Protein AF-A0A914RJC7-F1 (afdb_monomer)

Foldseek 3Di:
DDPVCLQWAEKAKEKDQDPPDPPDADDDACALLKRDDPPGRIDMWIWTAGPVRDIDIPDPPLPPDPDPVVSVQSVDHNLSVLLVNQLRANHAYYHHEYADDPPDPPMQREDDLSSLVSHNYLHQYYAQFYDPHPQDTATHDYPLVSLLSNLQNNQERHQEYHGHHQDDALVCLLSNLVSLLSHARHAEYEDYVSNDEDDVALDTDVSVVVSQVRHQYQYYEYEYADPVSVVCNVVPPDDPSHNYYHYDHPPDDDDD

Radius of gyration: 19.32 Å; Cα contacts (8 Å, |Δi|>4): 497; chains: 1; bounding box: 47×46×54 Å

Secondary structure (DSSP, 8-state):
--GGGTTEEEEEEEEEE--TT-TTS------TTS---TT--EEEEEEEEETT--EEEE---TTS---HHHHHHHHS-THHHHHHHHT-TT--EEEEEE-----STT---B--HHHHHT--S--SEEEEEE---TT-----B--HHHHHHHHHHTTTT--EEEE------GGGHHHHHHHHTT-SS--EEEE-TTT----SSSPPPHHHHHHHHHS--SEEEEE-S-HHHHHHHHHHTS-TT--EEEEE--------

Structure (mmCIF, N/CA/C/O backbone):
data_AF-A0A914RJC7-F1
#
_entry.id   AF-A0A914RJC7-F1
#
loop_
_atom_site.group_PDB
_atom_site.id
_atom_site.type_symbol
_atom_site.label_atom_id
_atom_site.label_alt_id
_atom_site.label_comp_id
_atom_site.label_asym_id
_atom_site.label_entity_id
_atom_site.label_seq_id
_atom_site.pdbx_PDB_ins_code
_atom_site.Cartn_x
_atom_site.Cartn_y
_atom_site.Cartn_z
_atom_site.occupancy
_atom_site.B_iso_or_equiv
_atom_site.auth_seq_id
_atom_site.auth_comp_id
_atom_site.auth_asym_id
_atom_site.auth_atom_id
_atom_site.pdbx_PDB_model_num
ATOM 1 N N . MET A 1 1 ? -13.469 6.962 24.404 1.00 44.06 1 MET A N 1
ATOM 2 C CA . MET A 1 1 ? -13.690 6.308 23.090 1.00 44.06 1 MET A CA 1
ATOM 3 C C . MET A 1 1 ? -15.028 5.589 23.151 1.00 44.06 1 MET A C 1
ATOM 5 O O . MET A 1 1 ? -15.211 4.816 24.082 1.00 44.06 1 MET A O 1
ATOM 9 N N . PHE A 1 2 ? -15.970 5.880 22.250 1.00 45.16 2 PHE A N 1
ATOM 10 C CA . PHE A 1 2 ? -17.295 5.245 22.275 1.00 45.16 2 PHE A CA 1
ATOM 11 C C . PHE A 1 2 ? -17.175 3.738 22.014 1.00 45.16 2 PHE A C 1
ATOM 13 O O . PHE A 1 2 ? -16.473 3.328 21.092 1.00 45.16 2 PHE A O 1
ATOM 20 N N . SER A 1 3 ? -17.881 2.932 22.807 1.00 51.66 3 SER A N 1
ATOM 21 C CA . SER A 1 3 ? -17.964 1.470 22.669 1.00 51.66 3 SER A CA 1
ATOM 22 C C . SER A 1 3 ? -18.386 1.024 21.265 1.00 51.66 3 SER A C 1
ATOM 24 O O . SER A 1 3 ? -17.881 0.021 20.780 1.00 51.66 3 SER A O 1
ATOM 26 N N . LYS A 1 4 ? -19.222 1.826 20.589 1.00 53.62 4 LYS A N 1
ATOM 27 C CA . LYS A 1 4 ? -19.770 1.583 19.242 1.00 53.62 4 LYS A CA 1
ATOM 28 C C . LYS A 1 4 ? -18.762 1.674 18.082 1.00 53.62 4 LYS A C 1
ATOM 30 O O . LYS A 1 4 ? -19.150 1.510 16.939 1.00 53.62 4 LYS A O 1
ATOM 35 N N . TRP A 1 5 ? -17.507 2.040 18.341 1.00 66.00 5 TRP A N 1
ATOM 36 C CA . TRP A 1 5 ? -16.481 2.107 17.288 1.00 66.00 5 TRP A CA 1
ATOM 37 C C . TRP A 1 5 ? -15.303 1.168 17.542 1.00 66.00 5 TRP A C 1
ATOM 39 O O . TRP A 1 5 ? -14.350 1.177 16.767 1.00 66.00 5 TRP A O 1
ATOM 49 N N . ARG A 1 6 ? -15.327 0.391 18.636 1.00 68.62 6 ARG A N 1
ATOM 50 C CA . ARG A 1 6 ? -14.259 -0.581 18.925 1.00 68.62 6 ARG A CA 1
ATOM 51 C C . ARG A 1 6 ? -14.263 -1.740 17.932 1.00 68.62 6 ARG A C 1
ATOM 53 O O . ARG A 1 6 ? -13.225 -2.311 17.660 1.00 68.62 6 ARG A O 1
ATOM 60 N N . ASP A 1 7 ? -15.421 -2.048 17.376 1.00 82.12 7 ASP A N 1
ATOM 61 C CA . ASP A 1 7 ? -15.664 -3.114 16.412 1.00 82.12 7 ASP A CA 1
ATOM 62 C C . ASP A 1 7 ? -15.374 -2.719 14.955 1.00 82.12 7 ASP A C 1
ATOM 64 O O . ASP A 1 7 ? -15.525 -3.555 14.064 1.00 82.12 7 ASP A O 1
ATOM 68 N N . ILE A 1 8 ? -14.940 -1.483 14.686 1.00 85.31 8 ILE A N 1
ATOM 69 C CA . ILE A 1 8 ? -14.519 -1.075 13.342 1.00 85.31 8 ILE A CA 1
ATOM 70 C C . ILE A 1 8 ? -13.203 -1.758 12.979 1.00 85.31 8 ILE A C 1
ATOM 72 O O . ILE A 1 8 ? -12.181 -1.543 13.631 1.00 85.31 8 ILE A O 1
ATOM 76 N N . TYR A 1 9 ? -13.223 -2.515 11.882 1.00 88.62 9 TYR A N 1
ATOM 77 C CA . TYR A 1 9 ? -12.052 -3.230 11.369 1.00 88.62 9 TYR A CA 1
ATOM 78 C C . TYR A 1 9 ? -11.554 -2.687 10.020 1.00 88.62 9 TYR A C 1
ATOM 80 O O . TYR A 1 9 ? -10.436 -2.998 9.617 1.00 88.62 9 TYR A O 1
ATOM 88 N N . SER A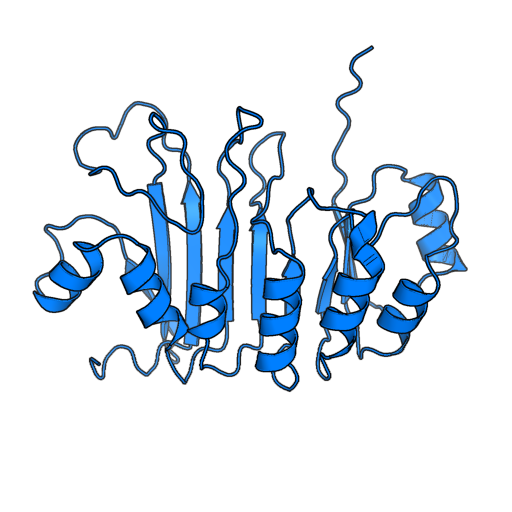 1 10 ? -12.335 -1.859 9.316 1.00 89.25 10 SER A N 1
ATOM 89 C CA . SER A 1 10 ? -11.938 -1.304 8.015 1.00 89.25 10 SER A CA 1
ATOM 90 C C . SER A 1 10 ? -12.344 0.157 7.847 1.00 89.25 10 SER A C 1
ATOM 92 O O . SER A 1 10 ? -13.472 0.540 8.169 1.00 89.25 10 SER A O 1
ATOM 94 N N . ILE A 1 11 ? -11.443 0.951 7.265 1.00 86.44 11 ILE A N 1
ATOM 95 C CA . ILE A 1 11 ? -11.661 2.351 6.883 1.00 86.44 11 ILE A CA 1
ATOM 96 C C . ILE A 1 11 ? -11.414 2.500 5.377 1.00 86.44 11 ILE A C 1
ATOM 98 O O . ILE A 1 11 ? -10.340 2.148 4.908 1.00 86.44 11 ILE A O 1
ATOM 102 N N . ASP A 1 12 ? -12.372 3.062 4.639 1.00 84.50 12 ASP A N 1
ATOM 103 C CA . ASP A 1 12 ? -12.248 3.456 3.225 1.00 84.50 12 ASP A CA 1
ATOM 104 C C . ASP A 1 12 ? -12.460 4.973 3.107 1.00 84.50 12 ASP A C 1
ATOM 106 O O . ASP A 1 12 ? -13.516 5.492 3.475 1.00 84.50 12 ASP A O 1
ATOM 110 N N . ILE A 1 13 ? -11.433 5.687 2.651 1.00 78.88 13 ILE A N 1
ATOM 111 C CA . ILE A 1 13 ? -11.412 7.135 2.453 1.00 78.88 13 ILE A CA 1
ATOM 112 C C . ILE A 1 13 ? -11.269 7.400 0.961 1.00 78.88 13 ILE A C 1
ATOM 114 O O . ILE A 1 13 ? -10.272 7.001 0.367 1.00 78.88 13 ILE A O 1
ATOM 118 N N . ARG A 1 14 ? -12.220 8.128 0.373 1.00 74.19 14 ARG A N 1
ATOM 119 C CA . ARG A 1 14 ? -12.170 8.531 -1.039 1.00 74.19 14 ARG A CA 1
ATOM 120 C C . ARG A 1 14 ? -12.217 10.037 -1.188 1.00 74.19 14 ARG A C 1
ATOM 122 O O . ARG A 1 14 ? -13.076 10.669 -0.568 1.00 74.19 14 ARG A O 1
ATOM 129 N N . PHE A 1 15 ? -11.332 10.587 -2.009 1.00 68.06 15 PHE A N 1
ATOM 130 C CA . PHE A 1 15 ? -11.350 11.995 -2.402 1.00 68.06 15 PHE A CA 1
ATOM 131 C C . PHE A 1 15 ? -12.013 12.131 -3.776 1.00 68.06 15 PHE A C 1
ATOM 133 O O . PHE A 1 15 ? -11.552 11.526 -4.737 1.00 68.06 15 PHE A O 1
ATOM 140 N N . GLU A 1 16 ? -13.098 12.905 -3.863 1.00 60.91 16 GLU A N 1
ATOM 141 C CA . GLU A 1 16 ? -13.903 13.087 -5.082 1.00 60.91 16 GLU A CA 1
ATOM 142 C C . GLU A 1 16 ? -13.941 14.580 -5.468 1.00 60.91 16 GLU A C 1
ATOM 144 O O . GLU A 1 16 ? -14.112 15.447 -4.598 1.00 60.91 16 GLU A O 1
ATOM 149 N N . ASP A 1 17 ? -13.825 14.870 -6.769 1.00 52.22 17 ASP A N 1
ATOM 150 C CA . ASP A 1 17 ? -14.041 16.203 -7.349 1.00 52.22 17 ASP A CA 1
ATOM 151 C C . ASP A 1 17 ? -15.535 16.358 -7.694 1.00 52.22 17 ASP A C 1
ATOM 153 O O . ASP A 1 17 ? -16.055 15.624 -8.536 1.00 52.22 17 ASP A O 1
ATOM 157 N N . TYR A 1 18 ? -16.262 17.249 -7.007 1.00 45.28 18 TYR A N 1
ATOM 158 C CA . TYR A 1 18 ? -17.660 17.548 -7.356 1.00 45.28 18 TYR A CA 1
ATOM 159 C C . TYR A 1 18 ? -17.687 18.735 -8.318 1.00 45.28 18 TYR A C 1
ATOM 161 O O . TYR A 1 18 ? -17.204 19.822 -8.000 1.00 45.28 18 TYR A O 1
ATOM 169 N N . GLY A 1 19 ? -18.304 18.527 -9.484 1.00 36.47 19 GLY A N 1
ATOM 170 C CA . GLY A 1 19 ? -18.603 19.589 -10.439 1.00 36.47 19 GLY A CA 1
ATOM 171 C C . GLY A 1 19 ? -19.479 20.688 -9.826 1.00 36.47 19 GLY A C 1
ATOM 172 O O . GLY A 1 19 ? -20.270 20.456 -8.912 1.00 36.47 19 GLY A O 1
ATOM 173 N N . TYR A 1 20 ? -19.304 21.905 -10.338 1.00 34.78 20 TYR A N 1
ATOM 174 C CA . TYR A 1 20 ? -20.012 23.128 -9.955 1.00 34.78 20 TYR A CA 1
ATOM 175 C C . TYR A 1 20 ? -21.544 22.919 -10.009 1.00 34.78 20 TYR A C 1
ATOM 177 O O . TYR A 1 20 ? -22.146 22.975 -11.074 1.00 34.78 20 TYR A O 1
ATOM 185 N N . GLY A 1 21 ? -22.174 22.640 -8.864 1.00 37.00 21 GLY A N 1
ATOM 186 C CA . GLY A 1 21 ? -23.624 22.418 -8.769 1.00 37.00 21 GLY A CA 1
ATOM 187 C C . GLY A 1 21 ? -24.115 22.169 -7.340 1.00 37.00 21 GLY A C 1
ATOM 188 O O . GLY A 1 21 ? -25.089 22.776 -6.915 1.00 37.00 21 GLY A O 1
ATOM 189 N N . ASP A 1 22 ? -23.366 21.407 -6.538 1.00 37.16 22 ASP A N 1
ATOM 190 C CA . ASP A 1 22 ? -23.720 21.082 -5.139 1.00 37.16 22 ASP A CA 1
ATOM 191 C C . ASP A 1 22 ? -23.062 22.031 -4.112 1.00 37.16 22 ASP A C 1
ATOM 193 O O . ASP A 1 22 ? -22.529 21.635 -3.073 1.00 37.16 22 ASP A O 1
ATOM 197 N N . ILE A 1 23 ? -23.044 23.330 -4.416 1.00 39.25 23 ILE A N 1
ATOM 198 C CA . ILE A 1 23 ? -22.206 24.320 -3.713 1.00 39.25 23 ILE A CA 1
ATOM 199 C C . ILE A 1 23 ? -22.748 24.744 -2.335 1.00 39.25 23 ILE A C 1
ATOM 201 O O . ILE A 1 23 ? -22.027 25.391 -1.575 1.00 39.25 23 ILE A O 1
ATOM 205 N N . LEU A 1 24 ? -23.964 24.365 -1.945 1.00 32.38 24 LEU A N 1
ATOM 206 C CA . LEU A 1 24 ? -24.616 25.018 -0.805 1.00 32.38 24 LEU A CA 1
ATOM 207 C C . LEU A 1 24 ? -24.311 24.463 0.597 1.00 32.38 24 LEU A C 1
ATOM 209 O O . LEU A 1 24 ? -24.809 25.040 1.556 1.00 32.38 24 LEU A O 1
ATOM 213 N N . GLN A 1 25 ? -23.478 23.428 0.789 1.00 36.81 25 GLN A N 1
ATOM 214 C CA . GLN A 1 25 ? -23.244 22.905 2.158 1.00 36.81 25 GLN A CA 1
ATOM 215 C C . GLN A 1 25 ? -21.811 22.518 2.555 1.00 36.81 25 GLN A C 1
ATOM 217 O O . GLN A 1 25 ? -21.594 22.095 3.691 1.00 36.81 25 GLN A O 1
ATOM 222 N N . GLN A 1 26 ? -20.796 22.674 1.705 1.00 38.88 26 GLN A N 1
ATOM 223 C CA . GLN A 1 26 ? -19.458 22.174 2.052 1.00 38.88 26 GLN A CA 1
ATOM 224 C C . GLN A 1 26 ? -18.532 23.276 2.578 1.00 38.88 26 GLN A C 1
ATOM 226 O O . GLN A 1 26 ? -17.895 24.019 1.831 1.00 38.88 26 GLN A O 1
ATOM 231 N N . ALA A 1 27 ? -18.456 23.355 3.909 1.00 35.62 27 ALA A N 1
ATOM 232 C CA . ALA A 1 27 ? -17.449 24.122 4.630 1.00 35.62 27 ALA A CA 1
ATOM 233 C C . ALA A 1 27 ? -16.031 23.680 4.220 1.00 35.62 27 ALA A C 1
ATOM 235 O O . ALA A 1 27 ? -15.736 22.489 4.126 1.00 35.62 27 ALA A O 1
ATOM 236 N N . ARG A 1 28 ? -15.154 24.666 4.000 1.00 36.53 28 ARG A N 1
ATOM 237 C CA . ARG A 1 28 ? -13.734 24.513 3.647 1.00 36.53 28 ARG A CA 1
ATOM 238 C C . ARG A 1 28 ? -13.033 23.547 4.613 1.00 36.53 28 ARG A C 1
ATOM 240 O O . ARG A 1 28 ? -12.681 23.935 5.723 1.00 36.53 28 ARG A O 1
ATOM 247 N N . CYS A 1 29 ? -12.806 22.305 4.195 1.00 35.75 29 CYS A N 1
ATOM 248 C CA . CYS A 1 29 ? -12.037 21.330 4.962 1.00 35.75 29 CYS A CA 1
ATOM 249 C C . CYS A 1 29 ? -10.689 21.104 4.275 1.00 35.75 29 CYS A C 1
ATOM 251 O O . CYS A 1 29 ? -10.582 20.326 3.334 1.00 35.75 29 CYS A O 1
ATOM 253 N N . SER A 1 30 ? -9.641 21.773 4.755 1.00 36.22 30 SER A N 1
ATOM 254 C CA . SER A 1 30 ? -8.272 21.424 4.383 1.00 36.22 30 SER A CA 1
ATOM 255 C C . SER A 1 30 ? -7.913 20.078 5.030 1.00 36.22 30 SER A C 1
ATOM 257 O O . SER A 1 30 ? -7.785 19.938 6.252 1.00 36.22 30 SER A O 1
ATOM 259 N N . PHE A 1 31 ? -7.814 19.033 4.210 1.00 40.19 31 PHE A N 1
ATOM 260 C CA . PHE A 1 31 ? -7.400 17.702 4.646 1.00 40.19 31 PHE A CA 1
ATOM 261 C C . PHE A 1 31 ? -5.879 17.607 4.637 1.00 40.19 31 PHE A C 1
ATOM 263 O O . PHE A 1 31 ? -5.297 17.570 3.577 1.00 40.19 31 PHE A O 1
ATOM 270 N N . GLN A 1 32 ? -5.186 17.502 5.772 1.00 39.09 32 GLN A N 1
ATOM 271 C CA . GLN A 1 32 ? -3.709 17.403 5.752 1.00 39.09 32 GLN A CA 1
ATOM 272 C C . GLN A 1 32 ? -3.141 16.067 5.207 1.00 39.09 32 GLN A C 1
ATOM 274 O O . GLN A 1 32 ? -1.932 15.875 5.251 1.00 39.09 32 GLN A O 1
ATOM 279 N N . ILE A 1 33 ? -3.974 15.148 4.697 1.00 41.78 33 ILE A N 1
ATOM 280 C CA . ILE A 1 33 ? -3.503 14.025 3.855 1.00 41.78 33 ILE A CA 1
ATOM 281 C C . ILE A 1 33 ? -3.251 14.499 2.413 1.00 41.78 33 ILE A C 1
ATOM 283 O O . ILE A 1 33 ? -2.360 13.996 1.737 1.00 41.78 33 ILE A O 1
ATOM 287 N N . VAL A 1 34 ? -4.009 15.495 1.953 1.00 37.78 34 VAL A N 1
ATOM 288 C CA . VAL A 1 34 ? -3.980 16.038 0.595 1.00 37.78 34 VAL A CA 1
ATOM 289 C C . VAL A 1 34 ? -3.726 17.531 0.728 1.00 37.78 34 VAL A C 1
ATOM 291 O O . VAL A 1 34 ? -4.606 18.261 1.164 1.00 37.78 34 VAL A O 1
ATOM 294 N N . ALA A 1 35 ? -2.534 18.031 0.398 1.00 35.16 35 ALA A N 1
ATOM 295 C CA . ALA A 1 35 ? -2.375 19.478 0.281 1.00 35.16 35 ALA A CA 1
ATOM 296 C C . ALA A 1 35 ? -3.394 19.962 -0.765 1.00 35.16 35 ALA A C 1
ATOM 298 O O . ALA A 1 35 ? -3.271 19.630 -1.936 1.00 35.16 35 ALA A O 1
ATOM 299 N N . VAL A 1 36 ? -4.453 20.650 -0.336 1.00 38.22 36 VAL A N 1
ATOM 300 C CA . VAL A 1 36 ? -5.465 21.194 -1.243 1.00 38.22 36 VAL A CA 1
ATOM 301 C C . VAL A 1 36 ? -5.028 22.611 -1.579 1.00 38.22 36 VAL A C 1
ATOM 303 O O . VAL A 1 36 ? -4.801 23.424 -0.676 1.00 38.22 36 VAL A O 1
ATOM 306 N N . GLY A 1 37 ? -4.891 22.912 -2.871 1.00 34.75 37 GLY A N 1
ATOM 307 C CA . GLY A 1 37 ? -4.653 24.274 -3.339 1.00 34.75 37 GLY A CA 1
ATOM 308 C C . GLY A 1 37 ? -5.745 25.203 -2.809 1.00 34.75 37 GLY A C 1
ATOM 309 O O . GLY A 1 37 ? -6.896 24.791 -2.673 1.00 34.75 37 GLY A O 1
ATOM 310 N N . LYS A 1 38 ? -5.399 26.462 -2.509 1.00 39.34 38 LYS A N 1
ATOM 311 C CA . LYS A 1 38 ? -6.253 27.433 -1.788 1.00 39.34 38 LYS A CA 1
ATOM 312 C C . LYS A 1 38 ? -7.678 27.628 -2.356 1.00 39.34 38 LYS A C 1
ATOM 314 O O . LYS A 1 38 ? -8.515 28.184 -1.652 1.00 39.34 38 LYS A O 1
ATOM 319 N N . ASN A 1 39 ? -7.962 27.142 -3.569 1.00 36.31 39 ASN A N 1
ATOM 320 C CA . ASN A 1 39 ? -9.207 27.363 -4.306 1.00 36.31 39 ASN A CA 1
ATOM 321 C C . ASN A 1 39 ? -9.986 26.085 -4.705 1.00 36.31 39 ASN A C 1
ATOM 323 O O . ASN A 1 39 ? -11.030 26.219 -5.339 1.00 36.31 39 ASN A O 1
ATOM 327 N N . ALA A 1 40 ? -9.539 24.868 -4.363 1.00 40.94 40 ALA A N 1
ATOM 328 C CA . ALA A 1 40 ? -10.238 23.635 -4.762 1.00 40.94 40 ALA A CA 1
ATOM 329 C C . ALA A 1 40 ? -11.229 23.150 -3.683 1.00 40.94 40 ALA A C 1
ATOM 331 O O . ALA A 1 40 ? -10.863 22.974 -2.520 1.00 40.94 40 ALA A O 1
ATOM 332 N N . LYS A 1 41 ? -12.495 22.927 -4.067 1.00 45.44 41 LYS A N 1
ATOM 333 C CA . LYS A 1 41 ? -13.538 22.326 -3.216 1.00 45.44 41 LYS A CA 1
ATOM 334 C C . LYS A 1 41 ? -13.432 20.801 -3.291 1.00 45.44 41 LYS A C 1
ATOM 336 O O . LYS A 1 41 ? -14.225 20.156 -3.964 1.00 45.44 41 LYS A O 1
ATOM 341 N N . THR A 1 42 ? -12.438 20.219 -2.629 1.00 46.50 42 THR A N 1
ATOM 342 C CA . THR A 1 42 ? -12.341 18.758 -2.544 1.00 46.50 42 THR A CA 1
ATOM 343 C C . THR A 1 42 ? -13.303 18.232 -1.489 1.00 46.50 42 THR A C 1
ATOM 345 O O . THR A 1 42 ? -13.276 18.624 -0.319 1.00 46.50 42 THR A O 1
ATOM 348 N N . SER A 1 43 ? -14.175 17.329 -1.915 1.00 56.28 43 SER A N 1
ATOM 349 C CA . SER A 1 43 ? -15.021 16.567 -1.010 1.00 56.28 43 SER A CA 1
ATOM 350 C C . SER A 1 43 ? -14.325 15.249 -0.664 1.00 56.28 43 SER A C 1
ATOM 352 O O . SER A 1 43 ? -13.507 14.733 -1.432 1.00 56.28 43 SER A O 1
ATOM 354 N N . TYR A 1 44 ? -14.658 14.678 0.486 1.00 58.88 44 TYR A N 1
ATOM 355 C CA . TYR A 1 44 ? -14.168 13.361 0.858 1.00 58.88 44 TYR A CA 1
ATOM 356 C C . TYR A 1 44 ? -15.297 12.515 1.434 1.00 58.88 44 TYR A C 1
ATOM 358 O O . TYR A 1 44 ? -16.261 13.014 2.024 1.00 58.88 44 TYR A O 1
ATOM 366 N N . ARG A 1 45 ? -15.167 11.203 1.274 1.00 71.19 45 ARG A N 1
ATOM 367 C CA . ARG A 1 45 ? -16.110 10.209 1.775 1.00 71.19 45 ARG A CA 1
ATOM 368 C C . ARG A 1 45 ? -15.351 9.222 2.640 1.00 71.19 45 ARG A C 1
ATOM 370 O O . ARG A 1 45 ? -14.453 8.557 2.143 1.00 71.19 45 ARG A O 1
ATOM 377 N N . ILE A 1 46 ? -15.733 9.107 3.912 1.00 77.19 46 ILE A N 1
ATOM 378 C CA . ILE A 1 46 ? -15.204 8.068 4.802 1.00 77.19 46 ILE A CA 1
ATOM 379 C C . ILE A 1 46 ? -16.294 7.022 5.019 1.00 77.19 46 ILE A C 1
ATOM 381 O O . ILE A 1 46 ? -17.409 7.343 5.443 1.00 77.19 46 ILE A O 1
ATOM 385 N N . ARG A 1 47 ? -15.973 5.767 4.724 1.00 81.69 47 ARG A N 1
ATOM 386 C CA . ARG A 1 47 ? -16.781 4.591 5.031 1.00 81.69 47 ARG A CA 1
ATOM 387 C C . ARG A 1 47 ? -16.047 3.769 6.084 1.00 81.69 47 ARG A C 1
ATOM 389 O O . ARG A 1 47 ? -14.889 3.411 5.904 1.00 81.69 47 ARG A O 1
ATOM 396 N N . LEU A 1 48 ? -16.731 3.489 7.181 1.00 84.81 48 LEU A N 1
ATOM 397 C CA . LEU A 1 48 ? -16.261 2.619 8.253 1.00 84.81 48 LEU A CA 1
ATOM 398 C C . LEU A 1 48 ? -17.036 1.309 8.170 1.00 84.81 48 LEU A C 1
ATOM 400 O O . LEU A 1 48 ? -18.238 1.349 7.911 1.00 84.81 48 LEU A O 1
ATOM 404 N N . THR A 1 49 ? -16.374 0.177 8.382 1.00 84.38 49 THR A N 1
ATOM 405 C CA . THR A 1 49 ? -17.033 -1.139 8.404 1.00 84.38 49 THR A CA 1
ATOM 406 C C . THR A 1 49 ? -16.761 -1.822 9.737 1.00 84.38 49 THR A C 1
ATOM 408 O O . THR A 1 49 ? -15.601 -1.886 10.160 1.00 84.38 49 THR A O 1
ATOM 411 N N . ASP A 1 50 ? -17.819 -2.288 10.403 1.00 85.81 50 ASP A N 1
ATOM 412 C CA . ASP A 1 50 ? -17.715 -3.076 11.636 1.00 85.81 50 ASP A CA 1
ATOM 413 C C . ASP A 1 50 ? -17.573 -4.577 11.361 1.00 85.81 50 ASP A C 1
ATOM 415 O O . ASP A 1 50 ? -17.796 -5.043 10.245 1.00 85.81 50 ASP A O 1
ATOM 419 N N . ARG A 1 51 ? -17.199 -5.350 12.383 1.00 85.31 51 ARG A N 1
ATOM 420 C CA . ARG A 1 51 ? -17.032 -6.811 12.282 1.00 85.31 51 ARG A CA 1
ATOM 421 C C . ARG A 1 51 ? -18.296 -7.572 11.865 1.00 85.31 51 ARG A C 1
ATOM 423 O O . ARG A 1 51 ? -18.174 -8.702 11.407 1.00 85.31 51 ARG A O 1
ATOM 430 N N . ASN A 1 52 ? -19.475 -6.967 11.993 1.00 84.06 52 ASN A N 1
ATOM 431 C CA . ASN A 1 52 ? -20.742 -7.552 11.551 1.00 84.06 52 ASN A CA 1
ATOM 432 C C . ASN A 1 52 ? -21.039 -7.235 10.073 1.00 84.06 52 ASN A C 1
ATOM 434 O O . ASN A 1 52 ? -22.074 -7.641 9.550 1.00 84.06 52 ASN A O 1
ATOM 438 N N . GLY A 1 53 ? -20.148 -6.504 9.394 1.00 81.88 53 GLY A N 1
ATOM 439 C CA . GLY A 1 53 ? -20.298 -6.091 8.002 1.00 81.88 53 GLY A CA 1
ATOM 440 C C . GLY A 1 53 ? -21.131 -4.822 7.815 1.00 81.88 53 GLY A C 1
ATOM 441 O O . GLY A 1 53 ? -21.346 -4.404 6.672 1.00 81.88 53 GLY A O 1
ATOM 442 N N . ASN A 1 54 ? -21.579 -4.164 8.892 1.00 80.50 54 ASN A N 1
ATOM 443 C CA . ASN A 1 54 ? -22.340 -2.927 8.751 1.00 80.50 54 ASN A CA 1
ATOM 444 C C . ASN A 1 54 ? -21.417 -1.794 8.311 1.00 80.50 54 ASN A C 1
ATOM 446 O O . ASN A 1 54 ? -20.322 -1.598 8.843 1.00 80.50 54 ASN A O 1
ATOM 450 N N . ALA A 1 55 ? -21.896 -1.006 7.352 1.00 80.50 55 ALA A N 1
ATOM 451 C CA . ALA A 1 55 ? -21.163 0.121 6.807 1.00 80.50 55 ALA A CA 1
ATOM 452 C C . ALA A 1 55 ? -21.728 1.454 7.306 1.00 80.50 55 ALA A C 1
ATOM 454 O O . ALA A 1 55 ? -22.876 1.807 7.037 1.00 80.50 55 ALA A O 1
ATOM 455 N N . TYR A 1 56 ? -20.877 2.253 7.942 1.00 78.00 56 TYR A N 1
ATOM 456 C CA . TYR A 1 56 ? -21.194 3.605 8.385 1.00 78.00 56 TYR A CA 1
ATOM 457 C C . TYR A 1 56 ? -20.544 4.606 7.442 1.00 78.00 56 TYR A C 1
ATOM 459 O O . TYR A 1 56 ? -19.321 4.665 7.313 1.00 78.00 56 TYR A O 1
ATOM 467 N N . ARG A 1 57 ? -21.361 5.418 6.771 1.00 71.94 57 ARG A N 1
ATOM 468 C CA . ARG A 1 57 ? -20.864 6.491 5.910 1.00 71.94 57 ARG A CA 1
ATOM 469 C C . ARG A 1 57 ? -20.816 7.788 6.702 1.00 71.94 57 ARG A C 1
ATOM 471 O O . ARG A 1 57 ? -21.857 8.371 6.997 1.00 71.94 57 ARG A O 1
ATOM 478 N N . LEU A 1 58 ? -19.612 8.269 6.983 1.00 67.25 58 LEU A N 1
ATOM 479 C CA . LEU A 1 58 ? -19.417 9.617 7.494 1.00 67.25 58 LEU A CA 1
ATOM 480 C C . LEU A 1 58 ? -19.576 10.583 6.314 1.00 67.25 58 LEU A C 1
ATOM 482 O O . LEU A 1 58 ? -18.637 10.843 5.563 1.00 67.25 58 LEU A O 1
ATOM 486 N N . ARG A 1 59 ? -20.804 11.066 6.104 1.00 52.19 59 ARG A N 1
ATOM 487 C CA . ARG A 1 59 ? -21.058 12.231 5.245 1.00 52.19 59 ARG A CA 1
ATOM 488 C C . ARG A 1 59 ? -20.846 13.474 6.095 1.00 52.19 59 ARG A C 1
ATOM 490 O O . ARG A 1 59 ? -21.427 13.565 7.175 1.00 52.19 59 ARG A O 1
ATOM 497 N N . THR A 1 60 ? -20.050 14.429 5.640 1.00 46.12 60 THR A N 1
ATOM 498 C CA . THR A 1 60 ? -19.996 15.773 6.225 1.00 46.12 60 THR A CA 1
ATOM 499 C C . THR A 1 60 ? -21.297 16.507 5.913 1.00 46.12 60 THR A C 1
ATOM 501 O O . THR A 1 60 ? -21.367 17.350 5.032 1.00 46.12 60 THR A O 1
ATOM 504 N N . ASN A 1 61 ? -22.361 16.156 6.627 1.00 40.31 61 ASN A N 1
ATOM 505 C CA . ASN A 1 61 ? -23.506 17.031 6.794 1.00 40.31 61 ASN A CA 1
ATOM 506 C C . ASN A 1 61 ? -23.675 17.213 8.305 1.00 40.31 61 ASN A C 1
ATOM 508 O O . ASN A 1 61 ? -24.165 16.315 8.994 1.00 40.31 61 ASN A O 1
ATOM 512 N N . LEU A 1 62 ? -23.116 18.310 8.836 1.00 37.94 62 LEU A N 1
ATOM 513 C CA . LEU A 1 62 ? -22.972 18.575 10.279 1.00 37.94 62 LEU A CA 1
ATOM 514 C C . LEU A 1 62 ? -24.307 18.524 11.047 1.00 37.94 62 LEU A C 1
ATOM 516 O O . LEU A 1 62 ? -24.301 18.410 12.274 1.00 37.94 62 LEU A O 1
ATOM 520 N N . GLU A 1 63 ? -25.431 18.590 10.336 1.00 37.28 63 GLU A N 1
ATOM 521 C CA . GLU A 1 63 ? -26.787 18.655 10.881 1.00 37.28 63 GLU A CA 1
ATOM 522 C C . GLU A 1 63 ? -27.391 17.287 11.237 1.00 37.28 63 GLU A C 1
ATOM 524 O O . GLU A 1 63 ? -28.259 17.220 12.101 1.00 37.28 63 GLU A O 1
ATOM 529 N N . LYS A 1 64 ? -26.914 16.175 10.653 1.00 37.72 64 LYS A N 1
ATOM 530 C CA . LYS A 1 64 ? -27.504 14.835 10.885 1.00 37.72 64 LYS A CA 1
ATOM 531 C C . LYS A 1 64 ? -26.909 14.046 12.053 1.00 37.72 64 LYS A C 1
ATOM 533 O O . LYS A 1 64 ? -27.406 12.969 12.375 1.00 37.72 64 LYS A O 1
ATOM 538 N N . TYR A 1 65 ? -25.858 14.546 12.700 1.00 39.81 65 TYR A N 1
ATOM 539 C CA . TYR A 1 65 ? -25.254 13.860 13.843 1.00 39.81 65 TYR A CA 1
ATOM 540 C C . TYR A 1 65 ? -25.838 14.396 15.151 1.00 39.81 65 TYR A C 1
ATOM 542 O O . TYR A 1 65 ? -25.425 15.441 15.648 1.00 39.81 65 TYR A O 1
ATOM 550 N N . SER A 1 66 ? -26.756 13.633 15.750 1.00 35.19 66 SER A N 1
ATOM 551 C CA . SER A 1 66 ? -27.311 13.882 17.092 1.00 35.19 66 SER A CA 1
ATOM 552 C C . SER A 1 66 ? -26.274 13.751 18.217 1.00 35.19 66 SER A C 1
ATOM 554 O O . SER A 1 66 ? -26.514 14.149 19.354 1.00 35.19 66 SER A O 1
ATOM 556 N N . ASN A 1 67 ? -25.089 13.212 17.917 1.00 44.91 67 ASN A N 1
ATOM 557 C CA . ASN A 1 67 ? -24.022 13.016 18.886 1.00 44.91 67 ASN A CA 1
ATOM 558 C C . ASN A 1 67 ? -23.028 14.193 18.868 1.00 44.91 67 ASN A C 1
ATOM 560 O O . ASN A 1 67 ? -22.234 14.359 17.937 1.00 44.91 67 ASN A O 1
ATOM 564 N N . LYS A 1 68 ? -23.038 14.974 19.955 1.00 42.16 68 LYS A N 1
ATOM 565 C CA . LYS A 1 68 ? -22.190 16.157 20.179 1.00 42.16 68 LYS A CA 1
ATOM 566 C C . LYS A 1 68 ? -20.687 15.864 20.053 1.00 42.16 68 LYS A C 1
ATOM 568 O O . LYS A 1 68 ? -19.947 16.724 19.590 1.00 42.16 68 LYS A O 1
ATOM 573 N N . ALA A 1 69 ? -20.224 14.658 20.384 1.00 39.06 69 ALA A N 1
ATOM 574 C CA . ALA A 1 69 ? -18.810 14.293 20.275 1.00 39.06 69 ALA A CA 1
ATOM 575 C C . ALA A 1 69 ? -18.386 13.931 18.845 1.00 39.06 69 ALA A C 1
ATOM 577 O O . ALA A 1 69 ? -17.279 14.270 18.441 1.00 39.06 69 ALA A O 1
ATOM 578 N N . LEU A 1 70 ? -19.267 13.301 18.058 1.00 41.81 70 LEU A N 1
ATOM 579 C CA . LEU A 1 70 ? -19.060 13.129 16.613 1.00 41.81 70 LEU A CA 1
ATOM 580 C C . LEU A 1 70 ? -19.067 14.487 15.912 1.00 41.81 70 LEU A C 1
ATOM 582 O O . LEU A 1 70 ? -18.192 14.749 15.095 1.00 41.81 70 LEU A O 1
ATOM 586 N N . LYS A 1 71 ? -19.979 15.383 16.306 1.00 43.25 71 LYS A N 1
ATOM 587 C CA . LYS A 1 71 ? -20.010 16.770 15.827 1.00 43.25 71 LYS A CA 1
ATOM 588 C C . LYS A 1 71 ? -18.705 17.510 16.153 1.00 43.25 71 LYS A C 1
ATOM 590 O O . LYS A 1 71 ? -18.147 18.136 15.266 1.00 43.25 71 LYS A O 1
ATOM 595 N N . LEU A 1 72 ? -18.166 17.373 17.368 1.00 41.38 72 LEU A N 1
ATOM 596 C CA . LEU A 1 72 ? -16.885 17.976 17.779 1.00 41.38 72 LEU A CA 1
ATOM 597 C C . LEU A 1 72 ? -15.656 17.337 17.103 1.00 41.38 72 LEU A C 1
ATOM 599 O O . LEU A 1 72 ? -14.716 18.044 16.745 1.00 41.38 72 LEU A O 1
ATOM 603 N N . MET A 1 73 ? -15.665 16.018 16.883 1.00 39.81 73 MET A N 1
ATOM 604 C CA . MET A 1 73 ? -14.593 15.302 16.177 1.00 39.81 73 MET A CA 1
ATOM 605 C C . MET A 1 73 ? -14.560 15.656 14.682 1.00 39.81 73 MET A C 1
ATOM 607 O O . MET A 1 73 ? -13.478 15.770 14.112 1.00 39.81 73 MET A O 1
ATOM 611 N N . LEU A 1 74 ? -15.730 15.870 14.069 1.00 42.66 74 LEU A N 1
ATOM 612 C CA . LEU A 1 74 ? -15.890 16.309 12.678 1.00 42.66 74 LEU A CA 1
ATOM 613 C C . LEU A 1 74 ? -15.721 17.834 12.500 1.00 42.66 74 LEU A C 1
ATOM 615 O O . LEU A 1 74 ? -15.434 18.276 11.393 1.00 42.66 74 LEU A O 1
ATOM 619 N N . ALA A 1 75 ? -15.877 18.632 13.566 1.00 34.91 75 ALA A N 1
ATOM 620 C CA . ALA A 1 75 ? -15.737 20.095 13.547 1.00 34.91 75 ALA A CA 1
ATOM 621 C C . ALA A 1 75 ? -14.292 20.602 13.725 1.00 34.91 75 ALA A C 1
ATOM 623 O O . ALA A 1 75 ? -14.041 21.787 13.525 1.00 34.91 75 ALA A O 1
ATOM 624 N N . SER A 1 76 ? -13.333 19.740 14.087 1.00 37.91 76 SER A N 1
ATOM 625 C CA . SER A 1 76 ? -11.909 20.102 14.178 1.00 37.91 76 SER A CA 1
ATOM 626 C C . SER A 1 76 ? -11.097 19.348 13.116 1.00 37.91 76 SER A C 1
ATOM 628 O O . SER A 1 76 ? -11.375 18.177 12.854 1.00 37.91 76 SER A O 1
ATOM 630 N N . PRO A 1 77 ? -10.128 20.012 12.465 1.00 46.84 77 PRO A N 1
ATOM 631 C CA . PRO A 1 77 ? -9.709 19.732 11.096 1.00 46.84 77 PRO A CA 1
ATOM 632 C C . PRO A 1 77 ? -9.202 18.296 10.955 1.00 46.84 77 PRO A C 1
ATOM 634 O O . PRO A 1 77 ? -8.301 17.893 11.690 1.00 46.84 77 PRO A O 1
ATOM 637 N N . SER A 1 78 ? -9.814 17.551 10.028 1.00 63.69 78 SER A N 1
ATOM 638 C CA . SER A 1 78 ? -9.358 16.339 9.317 1.00 63.69 78 SER A CA 1
ATOM 639 C C . SER A 1 78 ? -8.341 15.410 10.014 1.00 63.69 78 SER A C 1
ATOM 641 O O . SER A 1 78 ? -8.627 14.240 10.257 1.00 63.69 78 SER A O 1
ATOM 643 N N . LYS A 1 79 ? -7.158 15.911 10.377 1.00 61.75 79 LYS A N 1
ATOM 644 C CA . LYS A 1 79 ? -6.074 15.203 11.069 1.00 61.75 79 LYS A CA 1
ATOM 645 C C . LYS A 1 79 ? -6.465 14.589 12.418 1.00 61.75 79 LYS A C 1
ATOM 647 O O . LYS A 1 79 ? -6.038 13.471 12.688 1.00 61.75 79 LYS A O 1
ATOM 652 N N . ARG A 1 80 ? -7.259 15.263 13.264 1.00 68.31 80 ARG A N 1
ATOM 653 C CA . ARG A 1 80 ? -7.664 14.697 14.578 1.00 68.31 80 ARG A CA 1
ATOM 654 C C . ARG A 1 80 ? -8.616 13.512 14.426 1.00 68.31 80 ARG A C 1
ATOM 656 O O . ARG A 1 80 ? -8.478 12.519 15.140 1.00 68.31 80 ARG A O 1
ATOM 663 N N . LEU A 1 81 ? -9.540 13.606 13.470 1.00 74.44 81 LEU A N 1
ATOM 664 C CA . LEU A 1 81 ? -10.430 12.509 13.099 1.00 74.44 81 LEU A CA 1
ATOM 665 C C . LEU A 1 81 ? -9.619 11.313 12.596 1.00 74.44 81 LEU A C 1
ATOM 667 O O . LEU A 1 81 ? -9.765 10.215 13.118 1.00 74.44 81 LEU A O 1
ATOM 671 N N . LEU A 1 82 ? -8.726 11.534 11.632 1.00 75.50 82 LEU A N 1
ATOM 672 C CA . LEU A 1 82 ? -7.889 10.480 11.054 1.00 75.50 82 LEU A CA 1
ATOM 673 C C . LEU A 1 82 ? -6.963 9.835 12.082 1.00 75.50 82 LEU A C 1
ATOM 675 O O . LEU A 1 82 ? -6.873 8.615 12.128 1.00 75.50 82 LEU A O 1
ATOM 679 N N . ALA A 1 83 ? -6.330 10.635 12.942 1.00 81.31 83 ALA A N 1
ATOM 680 C CA . ALA A 1 83 ? -5.529 10.129 14.051 1.00 81.31 83 ALA A CA 1
ATOM 681 C C . ALA A 1 83 ? -6.363 9.223 14.968 1.00 81.31 83 ALA A C 1
ATOM 683 O O . ALA A 1 83 ? -5.920 8.138 15.336 1.00 81.31 83 ALA A O 1
ATOM 684 N N . SER A 1 84 ? -7.594 9.637 15.284 1.00 82.06 84 SER A N 1
ATOM 685 C CA . SER A 1 84 ? -8.510 8.850 16.116 1.00 82.06 84 SER A CA 1
ATOM 686 C C . SER A 1 84 ? -8.914 7.544 15.429 1.00 82.06 84 SER A C 1
ATOM 688 O O . SER A 1 84 ? -8.854 6.490 16.058 1.00 82.06 84 SER A O 1
ATOM 690 N N . LEU A 1 85 ? -9.258 7.595 14.140 1.00 84.62 85 LEU A N 1
ATOM 691 C CA . LEU A 1 85 ? -9.638 6.423 13.349 1.00 84.62 85 LEU A CA 1
ATOM 692 C C . LEU A 1 85 ? -8.469 5.443 13.159 1.00 84.62 85 LEU A C 1
ATOM 694 O O . LEU A 1 85 ? -8.644 4.245 13.339 1.00 84.62 85 LEU A O 1
ATOM 698 N N . PHE A 1 86 ? -7.262 5.925 12.859 1.00 87.31 86 PHE A N 1
ATOM 699 C CA . PHE A 1 86 ? -6.082 5.064 12.694 1.00 87.31 86 PHE A CA 1
ATOM 700 C C . PHE A 1 86 ? -5.628 4.452 14.028 1.00 87.31 86 PHE A C 1
ATOM 702 O O . PHE A 1 86 ? -5.032 3.376 14.048 1.00 87.31 86 PHE A O 1
ATOM 709 N N . SER A 1 87 ? 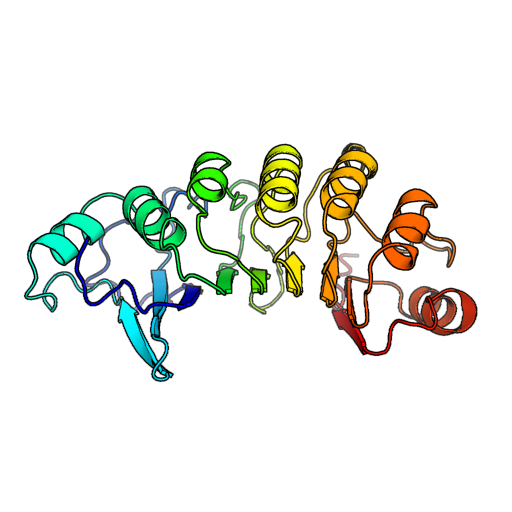-5.960 5.098 15.151 1.00 89.62 87 SER A N 1
ATOM 710 C CA . SER A 1 87 ? -5.665 4.590 16.494 1.00 89.62 87 SER A CA 1
ATOM 711 C C . SER A 1 87 ? -6.601 3.486 16.987 1.00 89.62 87 SER A C 1
ATOM 713 O O . SER A 1 87 ? -6.433 3.022 18.117 1.00 89.62 87 SER A O 1
ATOM 715 N N . LEU A 1 88 ? -7.576 3.065 16.176 1.00 88.94 88 LEU A N 1
ATOM 716 C CA . LEU A 1 88 ? -8.455 1.955 16.522 1.00 88.94 88 LEU A CA 1
ATOM 717 C C . LEU A 1 88 ? -7.639 0.649 16.625 1.00 88.94 88 LEU A C 1
ATOM 719 O O . LEU A 1 88 ? -6.892 0.324 15.700 1.00 88.94 88 LEU A O 1
ATOM 723 N N . PRO A 1 89 ? -7.742 -0.087 17.748 1.00 89.06 89 PRO A N 1
ATOM 724 C CA . PRO A 1 89 ? -6.879 -1.238 18.028 1.00 89.06 89 PRO A CA 1
ATOM 725 C C . PRO A 1 89 ? -7.224 -2.470 17.184 1.00 89.06 89 PRO A C 1
ATOM 727 O O . PRO A 1 89 ? -6.360 -3.298 16.931 1.00 89.06 89 PRO A O 1
ATOM 730 N N . ASP A 1 90 ? -8.472 -2.575 16.733 1.00 88.50 90 ASP A N 1
ATOM 731 C CA . ASP A 1 90 ? -8.993 -3.716 15.977 1.00 88.50 90 ASP A CA 1
ATOM 732 C C . ASP A 1 90 ? -8.995 -3.480 14.460 1.00 88.50 90 ASP A C 1
ATOM 734 O O . ASP A 1 90 ? -9.563 -4.264 13.696 1.00 88.50 90 ASP A O 1
ATOM 738 N N . LEU A 1 91 ? -8.364 -2.388 14.025 1.00 91.56 91 LEU A N 1
ATOM 739 C CA . LEU A 1 91 ? -8.286 -2.007 12.629 1.00 91.56 91 LEU A CA 1
ATOM 740 C C . LEU A 1 91 ? -7.417 -3.005 11.856 1.00 91.56 91 LEU A C 1
ATOM 742 O O . LEU A 1 91 ? -6.264 -3.245 12.209 1.00 91.56 91 LEU A O 1
ATOM 746 N N . ASP A 1 92 ? -7.980 -3.555 10.787 1.00 94.19 92 ASP A N 1
ATOM 747 C CA . ASP A 1 92 ? -7.366 -4.563 9.921 1.00 94.19 92 ASP A CA 1
ATOM 748 C C . ASP A 1 92 ? -7.097 -4.011 8.508 1.00 94.19 92 ASP A C 1
ATOM 750 O O . ASP A 1 92 ? -6.177 -4.446 7.811 1.00 94.19 92 ASP A O 1
ATOM 754 N N . ALA A 1 93 ? -7.872 -3.010 8.080 1.00 93.75 93 ALA A N 1
ATOM 755 C CA . ALA A 1 93 ? -7.743 -2.410 6.758 1.00 93.75 93 ALA A CA 1
ATOM 756 C C . ALA A 1 93 ? -7.847 -0.879 6.766 1.00 93.75 93 ALA A C 1
ATOM 758 O O . ALA A 1 93 ? -8.748 -0.292 7.371 1.00 93.75 93 ALA A O 1
ATOM 759 N N . ILE A 1 94 ? -6.943 -0.237 6.024 1.00 90.56 94 ILE A N 1
ATOM 760 C CA . ILE A 1 94 ? -6.986 1.192 5.699 1.00 90.56 94 ILE A CA 1
ATOM 761 C C . ILE A 1 94 ? -6.876 1.322 4.185 1.00 90.56 94 ILE A C 1
ATOM 763 O O . ILE A 1 94 ? -5.850 0.980 3.597 1.00 90.56 94 ILE A O 1
ATOM 767 N N . LEU A 1 95 ? -7.921 1.854 3.565 1.00 88.00 95 LEU A N 1
ATOM 768 C CA . LEU A 1 95 ? -7.955 2.197 2.154 1.00 88.00 95 LEU A CA 1
ATOM 769 C C . LEU A 1 95 ? -8.091 3.709 2.029 1.00 88.00 95 LEU A C 1
ATOM 771 O O . LEU A 1 95 ? -9.011 4.310 2.580 1.00 88.00 95 LEU A O 1
ATOM 775 N N . VAL A 1 96 ? -7.158 4.323 1.316 1.00 80.81 96 VAL A N 1
ATOM 776 C CA . VAL A 1 96 ? -7.190 5.736 0.969 1.00 80.81 96 VAL A CA 1
ATOM 777 C C . VAL A 1 96 ? -7.009 5.840 -0.536 1.00 80.81 96 VAL A C 1
ATOM 779 O O . VAL A 1 96 ? -5.950 5.497 -1.067 1.00 80.81 96 VAL A O 1
ATOM 782 N N . LEU A 1 97 ? -8.073 6.275 -1.200 1.00 74.69 97 LEU A N 1
ATOM 783 C CA . LEU A 1 97 ? -8.176 6.419 -2.642 1.00 74.69 97 LEU A CA 1
ATOM 784 C C . LEU A 1 97 ? -8.299 7.897 -2.997 1.00 74.69 97 LEU A C 1
ATOM 786 O O . LEU A 1 97 ? -9.229 8.576 -2.559 1.00 74.69 97 LEU A O 1
ATOM 790 N N . ASP A 1 98 ? -7.347 8.397 -3.774 1.00 67.88 98 ASP A N 1
ATOM 791 C CA . ASP A 1 98 ? -7.363 9.771 -4.267 1.00 67.88 98 ASP A CA 1
ATOM 792 C C . ASP A 1 98 ? -7.768 9.799 -5.745 1.00 67.88 98 ASP A C 1
ATOM 794 O O . ASP A 1 98 ? -7.023 9.315 -6.599 1.00 67.88 98 ASP A O 1
ATOM 798 N N . SER A 1 99 ? -8.961 10.323 -6.036 1.00 61.09 99 SER A N 1
ATOM 799 C CA . SER A 1 99 ? -9.489 10.500 -7.396 1.00 61.09 99 SER A CA 1
ATOM 800 C C . SER A 1 99 ? -9.357 11.953 -7.878 1.00 61.09 99 SER A C 1
ATOM 802 O O . SER A 1 99 ? -9.947 12.311 -8.900 1.00 61.09 99 SER A O 1
ATOM 804 N N . THR A 1 100 ? -8.656 12.824 -7.141 1.00 56.75 100 THR A N 1
ATOM 805 C CA . THR A 1 100 ? -8.605 14.254 -7.471 1.00 56.75 100 THR A CA 1
ATOM 806 C C . THR A 1 100 ? -7.650 14.528 -8.640 1.00 56.75 100 THR A C 1
ATOM 808 O O . THR A 1 100 ? -6.499 14.081 -8.622 1.00 56.75 100 THR A O 1
ATOM 811 N N . PRO A 1 101 ? -8.086 15.267 -9.679 1.00 52.00 101 PRO A N 1
ATOM 812 C CA . PRO A 1 101 ? -7.203 15.645 -10.772 1.00 52.00 101 PRO A CA 1
ATOM 813 C C . PRO A 1 101 ? -6.168 16.657 -10.267 1.00 52.00 101 PRO A C 1
ATOM 815 O O . PRO A 1 101 ? -6.503 17.786 -9.902 1.00 52.00 101 PRO A O 1
ATOM 818 N N . GLN A 1 102 ? -4.885 16.287 -10.261 1.00 51.34 102 GLN A N 1
ATOM 819 C CA . GLN A 1 102 ? -3.816 17.245 -9.974 1.00 51.34 102 GLN A CA 1
ATOM 820 C C . GLN A 1 102 ? -3.573 18.133 -11.199 1.00 51.34 102 GLN A C 1
ATOM 822 O O . GLN A 1 102 ? -2.760 17.833 -12.068 1.00 51.34 102 GLN A O 1
ATOM 827 N N . SER A 1 103 ? -4.295 19.253 -11.262 1.00 42.56 103 SER A N 1
ATOM 828 C CA . SER A 1 103 ? -4.203 20.254 -12.336 1.00 42.56 103 SER A CA 1
ATOM 829 C C . SER A 1 103 ? -2.999 21.201 -12.219 1.00 42.56 103 SER A C 1
ATOM 831 O O . SER A 1 103 ? -2.836 22.100 -13.039 1.00 42.56 103 SER A O 1
ATOM 833 N N . SER A 1 104 ? -2.127 21.030 -11.223 1.00 41.09 104 SER A N 1
ATOM 834 C CA . SER A 1 104 ? -0.921 21.849 -11.081 1.00 41.09 104 SER A CA 1
ATOM 835 C C . SER A 1 104 ? 0.166 21.136 -10.279 1.00 41.09 104 SER A C 1
ATOM 837 O O . SER A 1 104 ? -0.102 20.396 -9.335 1.00 41.09 104 SER A O 1
ATOM 839 N N . SER A 1 105 ? 1.419 21.409 -10.632 1.00 43.12 105 SER A N 1
ATOM 840 C CA . SER A 1 105 ? 2.667 20.888 -10.052 1.00 43.12 105 SER A CA 1
ATOM 841 C C . SER A 1 105 ? 2.884 21.159 -8.548 1.00 43.12 105 SER A C 1
ATOM 843 O O . SER A 1 105 ? 3.967 20.882 -8.030 1.00 43.12 105 SER A O 1
ATOM 845 N N . GLN A 1 106 ? 1.895 21.698 -7.828 1.00 38.56 106 GLN A N 1
ATOM 846 C CA . GLN A 1 106 ? 2.076 22.281 -6.494 1.00 38.56 106 GLN A CA 1
ATOM 847 C C . GLN A 1 106 ? 1.402 21.524 -5.342 1.00 38.56 106 GLN A C 1
ATOM 849 O O . GLN A 1 106 ? 1.742 21.780 -4.190 1.00 38.56 106 GLN A O 1
ATOM 854 N N . CYS A 1 107 ? 0.490 20.584 -5.597 1.00 42.59 107 CYS A N 1
ATOM 855 C CA . CYS A 1 107 ? -0.231 19.886 -4.527 1.00 42.59 107 CYS A CA 1
ATOM 856 C C . CYS A 1 107 ? 0.022 18.382 -4.559 1.00 42.59 107 CYS A C 1
ATOM 858 O O . CYS A 1 107 ? -0.770 17.616 -5.086 1.00 42.59 107 CYS A O 1
ATOM 860 N N . LYS A 1 108 ? 1.140 17.957 -3.962 1.00 55.78 108 LYS A N 1
ATOM 861 C CA . LYS A 1 108 ? 1.408 16.541 -3.690 1.00 55.78 108 LYS A CA 1
ATOM 862 C C . LYS A 1 108 ? 0.703 16.159 -2.391 1.00 55.78 108 LYS A C 1
ATOM 864 O O . LYS A 1 108 ? 1.102 16.619 -1.322 1.00 55.78 108 LYS A O 1
ATOM 869 N N . ALA A 1 109 ? -0.351 15.352 -2.475 1.00 61.72 109 ALA A N 1
ATOM 870 C CA . ALA A 1 109 ? -0.920 14.699 -1.304 1.00 61.72 109 ALA A CA 1
ATOM 871 C C . ALA A 1 109 ? 0.157 13.839 -0.636 1.00 61.72 109 ALA A C 1
ATOM 873 O O . ALA A 1 109 ? 0.747 12.991 -1.295 1.00 61.72 109 ALA A O 1
ATOM 874 N N . GLU A 1 110 ? 0.448 14.062 0.644 1.00 72.06 110 GLU A N 1
ATOM 875 C CA . GLU A 1 110 ? 1.526 13.378 1.357 1.00 72.06 110 GLU A CA 1
ATOM 876 C C . GLU A 1 110 ? 1.002 12.756 2.648 1.00 72.06 110 GLU A C 1
ATOM 878 O O . GLU A 1 110 ? 0.387 13.420 3.489 1.00 72.06 110 GLU A O 1
ATOM 883 N N . LEU A 1 111 ? 1.307 11.475 2.851 1.00 76.62 111 LEU A N 1
ATOM 884 C CA . LEU A 1 111 ? 1.054 10.830 4.127 1.00 76.62 111 LEU A CA 1
ATOM 885 C C . LEU A 1 111 ? 2.044 11.350 5.174 1.00 76.62 111 LEU A C 1
ATOM 887 O O . LEU A 1 111 ? 3.235 11.047 5.138 1.00 76.62 111 LEU A O 1
ATOM 891 N N . SER A 1 112 ? 1.534 12.090 6.157 1.00 79.12 112 SER A N 1
ATOM 892 C CA . SER A 1 112 ? 2.362 12.577 7.261 1.00 79.12 112 SER A CA 1
ATOM 893 C C . SER A 1 112 ? 2.825 11.448 8.194 1.00 79.12 112 SER A C 1
ATOM 895 O O . SER A 1 112 ? 2.055 10.547 8.541 1.00 79.12 112 SER A O 1
ATOM 897 N N . ARG A 1 113 ? 4.051 11.572 8.720 1.00 81.25 113 ARG A N 1
ATOM 898 C CA . ARG A 1 113 ? 4.586 10.672 9.758 1.00 81.25 113 ARG A CA 1
ATOM 899 C C . ARG A 1 113 ? 3.683 10.595 10.991 1.00 81.25 113 ARG A C 1
ATOM 901 O O . ARG A 1 113 ? 3.437 9.506 11.489 1.00 81.25 113 ARG A O 1
ATOM 908 N N . SER A 1 114 ? 3.130 11.729 11.425 1.00 81.19 114 SER A N 1
ATOM 909 C CA . SER A 1 114 ? 2.232 11.777 12.584 1.00 81.19 114 SER A CA 1
ATOM 910 C C . SER A 1 114 ? 0.994 10.892 12.425 1.00 81.19 114 SER A C 1
ATOM 912 O O . SER A 1 114 ? 0.536 10.315 13.400 1.00 81.19 114 SER A O 1
ATOM 914 N N . LEU A 1 115 ? 0.457 10.759 11.205 1.00 81.06 115 LEU A N 1
ATOM 915 C CA . LEU A 1 115 ? -0.689 9.880 10.955 1.00 81.06 115 LEU A CA 1
ATOM 916 C C . LEU A 1 115 ? -0.272 8.409 10.924 1.00 81.06 115 LEU A C 1
ATOM 918 O O . LEU A 1 115 ? -0.968 7.580 11.501 1.00 81.06 115 LEU A O 1
ATOM 922 N N . ALA A 1 116 ? 0.875 8.090 10.315 1.00 86.56 116 ALA A N 1
ATOM 923 C CA . ALA A 1 116 ? 1.438 6.739 10.359 1.00 86.56 116 ALA A CA 1
ATOM 924 C C . ALA A 1 116 ? 1.708 6.281 11.806 1.00 86.56 116 ALA A C 1
ATOM 926 O O . ALA A 1 116 ? 1.466 5.129 12.160 1.00 86.56 116 ALA A O 1
ATOM 927 N N . GLU A 1 117 ? 2.143 7.198 12.673 1.00 88.62 117 GLU A N 1
ATOM 928 C CA . GLU A 1 117 ? 2.383 6.921 14.090 1.00 88.62 117 GLU A CA 1
ATOM 929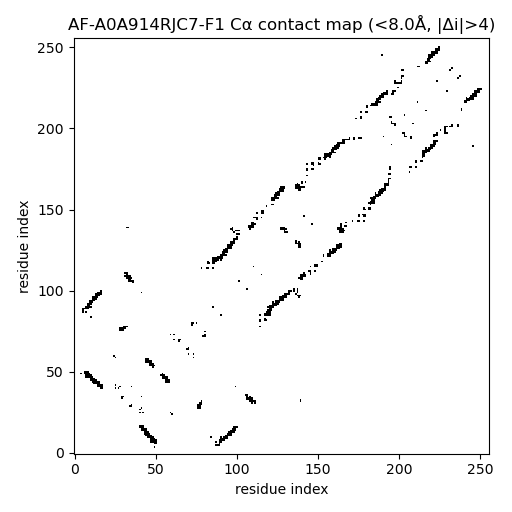 C C . GLU A 1 117 ? 1.108 6.601 14.874 1.00 88.62 117 GLU A C 1
ATOM 931 O O . GLU A 1 117 ? 1.158 5.782 15.797 1.00 88.62 117 GLU A O 1
ATOM 936 N N . CYS A 1 118 ? -0.034 7.165 14.471 1.00 89.25 118 CYS A N 1
ATOM 937 C CA . CYS A 1 118 ? -1.328 6.876 15.081 1.00 89.25 118 CYS A CA 1
ATOM 938 C C . CYS A 1 118 ? -1.841 5.462 14.799 1.00 89.25 118 CYS A C 1
ATOM 940 O O . CYS A 1 118 ? -2.741 5.032 15.511 1.00 89.25 118 CYS A O 1
ATOM 942 N N . ILE A 1 119 ? -1.296 4.741 13.813 1.00 91.44 119 ILE A N 1
ATOM 943 C CA . ILE A 1 119 ? -1.728 3.374 13.506 1.00 91.44 119 ILE A CA 1
ATOM 944 C C . ILE A 1 119 ? -1.386 2.455 14.684 1.00 91.44 119 ILE A C 1
ATOM 946 O O . ILE A 1 119 ? -0.210 2.327 15.056 1.00 91.44 119 ILE A O 1
ATOM 950 N N . LYS A 1 120 ? -2.428 1.850 15.269 1.00 91.50 120 LYS A N 1
ATOM 951 C CA . LYS A 1 120 ? -2.331 0.903 16.396 1.00 91.50 120 LYS A CA 1
ATOM 952 C C . LYS A 1 120 ? -2.824 -0.505 16.069 1.00 91.50 120 LYS A C 1
ATOM 954 O O . LYS A 1 120 ? -2.367 -1.443 16.711 1.00 91.50 120 LYS A O 1
ATOM 959 N N . GLY A 1 121 ? -3.749 -0.643 15.120 1.00 89.31 121 GLY A N 1
ATOM 960 C CA . GLY A 1 121 ? -4.305 -1.941 14.746 1.00 89.31 121 GLY A CA 1
ATOM 961 C C . GLY A 1 121 ? -3.342 -2.810 13.929 1.00 89.31 121 GLY A C 1
ATOM 962 O O . GLY A 1 121 ? -2.417 -2.282 13.301 1.00 89.31 121 GLY A O 1
ATOM 963 N N . PRO A 1 122 ? -3.546 -4.139 13.918 1.00 94.50 122 PRO A N 1
ATOM 964 C CA . PRO A 1 122 ? -2.736 -5.088 13.161 1.00 94.50 122 PRO A CA 1
ATOM 965 C C . PRO A 1 122 ? -3.120 -5.073 11.673 1.00 94.50 122 PRO A C 1
ATOM 967 O O . PRO A 1 122 ? -3.636 -6.060 11.155 1.00 94.50 122 PRO A O 1
ATOM 970 N N . ILE A 1 123 ? -2.864 -3.958 10.982 1.00 96.12 123 ILE A N 1
ATOM 971 C CA . ILE A 1 123 ? -3.279 -3.758 9.585 1.00 96.12 123 ILE A CA 1
ATOM 972 C C . ILE A 1 123 ? -2.757 -4.899 8.704 1.00 96.12 123 ILE A C 1
ATOM 974 O O . ILE A 1 123 ? -1.539 -5.053 8.557 1.00 96.12 123 ILE A O 1
ATOM 978 N N . LYS A 1 124 ? -3.668 -5.658 8.086 1.00 97.12 124 LYS A N 1
ATOM 979 C CA . LYS A 1 124 ? -3.365 -6.635 7.031 1.00 97.12 124 LYS A CA 1
ATOM 980 C C . LYS A 1 124 ? -3.461 -6.036 5.637 1.00 97.12 124 LYS A C 1
ATOM 982 O O . LYS A 1 124 ? -2.780 -6.530 4.743 1.00 97.12 124 LYS A O 1
ATOM 987 N N . ASN A 1 125 ? -4.278 -5.003 5.434 1.00 95.69 125 ASN A N 1
ATOM 988 C CA . ASN A 1 125 ? -4.503 -4.403 4.117 1.00 95.69 125 ASN A CA 1
ATOM 989 C C . ASN A 1 125 ? -4.351 -2.878 4.164 1.00 95.69 125 ASN A C 1
ATOM 991 O O . ASN A 1 125 ? -5.233 -2.173 4.656 1.00 95.69 125 ASN A O 1
ATOM 995 N N . LEU A 1 126 ? -3.233 -2.372 3.642 1.00 93.06 126 LEU A N 1
ATOM 996 C CA . LEU A 1 126 ? -2.975 -0.940 3.506 1.00 93.06 126 LEU A CA 1
ATOM 997 C C . LEU A 1 126 ? -2.967 -0.563 2.027 1.00 93.06 126 LEU A C 1
ATOM 999 O O . LEU A 1 126 ? -2.112 -1.019 1.269 1.00 93.06 126 LEU A O 1
ATOM 1003 N N . GLN A 1 127 ? -3.895 0.294 1.614 1.00 89.81 127 GLN A N 1
ATOM 1004 C CA . GLN A 1 127 ? -3.964 0.789 0.241 1.00 89.81 127 GLN A CA 1
ATOM 1005 C C . GLN A 1 127 ? -3.929 2.306 0.243 1.00 89.81 127 GLN A C 1
ATOM 1007 O O . GLN A 1 127 ? -4.812 2.955 0.793 1.00 89.81 127 GLN A O 1
ATOM 1012 N N . LEU A 1 128 ? -2.890 2.859 -0.367 1.00 83.81 128 LEU A N 1
ATOM 1013 C CA . LEU A 1 128 ? -2.667 4.288 -0.531 1.00 83.81 128 LEU A CA 1
ATOM 1014 C C . LEU A 1 128 ? -2.561 4.533 -2.036 1.00 83.81 128 LEU A C 1
ATOM 1016 O O . LEU A 1 128 ? -1.467 4.662 -2.594 1.00 83.81 128 LEU A O 1
ATOM 1020 N N . ALA A 1 129 ? -3.704 4.465 -2.715 1.00 67.69 129 ALA A N 1
ATOM 1021 C CA . ALA A 1 129 ? -3.769 4.388 -4.168 1.00 67.69 129 ALA A CA 1
ATOM 1022 C C . ALA A 1 129 ? -4.486 5.588 -4.791 1.00 67.69 129 ALA A C 1
ATOM 1024 O O . ALA A 1 129 ? -5.253 6.286 -4.139 1.00 67.69 129 ALA A O 1
ATOM 1025 N N . ALA A 1 130 ? -4.194 5.843 -6.065 1.00 62.97 130 ALA A N 1
ATOM 1026 C CA . ALA A 1 130 ? -5.016 6.725 -6.881 1.00 62.97 130 ALA A CA 1
ATOM 1027 C C . ALA A 1 130 ? -6.221 5.930 -7.381 1.00 62.97 130 ALA A C 1
ATOM 1029 O O . ALA A 1 130 ? -6.047 4.789 -7.821 1.00 62.97 130 ALA A O 1
ATOM 1030 N N . ASP A 1 131 ? -7.402 6.528 -7.343 1.00 50.06 131 ASP A N 1
ATOM 1031 C CA . ASP A 1 131 ? -8.532 6.024 -8.114 1.00 50.06 131 ASP A CA 1
ATOM 1032 C C . ASP A 1 131 ? -8.362 6.439 -9.580 1.00 50.06 131 ASP A C 1
ATOM 1034 O O . ASP A 1 131 ? -7.697 7.435 -9.890 1.00 50.06 131 ASP A O 1
ATOM 1038 N N . VAL A 1 132 ? -8.944 5.672 -10.496 1.00 48.06 132 VAL A N 1
ATOM 1039 C CA . VAL A 1 132 ? -8.808 5.881 -11.940 1.00 48.06 132 VAL A CA 1
ATOM 1040 C C . VAL A 1 132 ? -9.652 7.080 -12.367 1.00 48.06 132 VAL A C 1
ATOM 1042 O O . VAL A 1 132 ? -10.721 6.944 -12.954 1.00 48.06 132 VAL A O 1
ATOM 1045 N N . CYS A 1 133 ? -9.164 8.284 -12.080 1.00 39.97 133 CYS A N 1
ATOM 1046 C CA . CYS A 1 133 ? -9.712 9.504 -12.643 1.00 39.97 133 CYS A CA 1
ATOM 1047 C C . CYS A 1 133 ? -8.925 9.882 -13.899 1.00 39.97 133 CYS A C 1
ATOM 1049 O O . CYS A 1 133 ? -7.712 10.086 -13.869 1.00 39.97 133 CYS A O 1
ATOM 1051 N N . ARG A 1 134 ? -9.664 9.905 -15.013 1.00 43.12 134 ARG A N 1
ATOM 1052 C CA . ARG A 1 134 ? -9.315 10.397 -16.353 1.00 43.12 134 ARG A CA 1
ATOM 1053 C C . ARG A 1 134 ? -7.957 11.123 -16.420 1.00 43.12 134 ARG A C 1
ATOM 1055 O O . ARG A 1 134 ? -7.845 12.297 -16.088 1.00 43.12 134 ARG A O 1
ATOM 1062 N N . TYR A 1 135 ? -6.965 10.401 -16.939 1.00 40.25 135 TYR A N 1
ATOM 1063 C CA . TYR A 1 135 ? -5.696 10.894 -17.492 1.00 40.25 135 TYR A CA 1
ATOM 1064 C C . TYR A 1 135 ? -4.568 11.321 -16.535 1.00 40.25 135 TYR A C 1
ATOM 1066 O O . TYR A 1 135 ? -3.470 11.560 -17.031 1.00 40.25 135 TYR A O 1
ATOM 1074 N N . VAL A 1 136 ? -4.734 11.322 -15.203 1.00 46.19 136 VAL A N 1
ATOM 1075 C CA . VAL A 1 136 ? -3.607 11.553 -14.267 1.00 46.19 136 VAL A CA 1
ATOM 1076 C C . VAL A 1 136 ? -3.767 10.708 -12.997 1.00 46.19 136 VAL A C 1
ATOM 1078 O O . VAL A 1 136 ? -4.571 11.015 -12.125 1.00 46.19 136 VAL A O 1
ATOM 1081 N N . LEU A 1 137 ? -2.979 9.633 -12.867 1.00 48.28 137 LEU A N 1
ATOM 1082 C CA . LEU A 1 137 ? -2.972 8.767 -11.679 1.00 48.28 137 LEU A CA 1
ATOM 1083 C C . LEU A 1 137 ? -1.967 9.294 -10.647 1.00 48.28 137 LEU A C 1
ATOM 1085 O O . LEU A 1 137 ? -0.819 8.844 -10.585 1.00 48.28 137 LEU A O 1
ATOM 1089 N N . THR A 1 138 ? -2.385 10.261 -9.838 1.00 54.50 138 THR A N 1
ATOM 1090 C CA . THR A 1 138 ? -1.592 10.786 -8.718 1.00 54.50 138 THR A CA 1
ATOM 1091 C C . THR A 1 138 ? -2.076 10.191 -7.404 1.00 54.50 138 THR A C 1
ATOM 1093 O O . THR A 1 138 ? -3.067 10.631 -6.842 1.00 54.50 138 THR A O 1
ATOM 1096 N N . GLY A 1 139 ? -1.379 9.161 -6.918 1.00 61.19 139 GLY A N 1
ATOM 1097 C CA . GLY A 1 139 ? -1.640 8.591 -5.592 1.00 61.19 139 GLY A CA 1
ATOM 1098 C C . GLY A 1 139 ? -1.055 9.449 -4.466 1.00 61.19 139 GLY A C 1
ATOM 1099 O O . GLY A 1 139 ? -0.360 10.438 -4.707 1.00 61.19 139 GLY A O 1
ATOM 1100 N N . ILE A 1 140 ? -1.285 9.033 -3.222 1.00 72.75 140 ILE A N 1
ATOM 1101 C CA . ILE A 1 140 ? -0.716 9.693 -2.040 1.00 72.75 140 ILE A CA 1
ATOM 1102 C C . ILE A 1 140 ? 0.777 9.386 -1.945 1.00 72.75 140 ILE A C 1
ATOM 1104 O O . ILE A 1 140 ? 1.183 8.224 -1.875 1.00 72.75 140 ILE A O 1
ATOM 1108 N N . TYR A 1 141 ? 1.596 10.430 -1.897 1.00 77.00 141 TYR A N 1
ATOM 1109 C CA . TYR A 1 141 ? 3.025 10.322 -1.661 1.00 77.00 141 TYR A CA 1
ATOM 1110 C C . TYR A 1 141 ? 3.320 9.746 -0.289 1.00 77.00 141 TYR A C 1
ATOM 1112 O O . TYR A 1 141 ? 2.796 10.206 0.728 1.00 77.00 141 TYR A O 1
ATOM 1120 N N . ILE A 1 142 ? 4.242 8.793 -0.253 1.00 82.81 142 ILE A N 1
ATOM 1121 C CA . ILE A 1 142 ? 4.760 8.232 0.987 1.00 82.81 142 ILE A CA 1
ATOM 1122 C C . ILE A 1 142 ? 6.254 8.545 1.018 1.00 82.81 142 ILE A C 1
ATOM 1124 O O . ILE A 1 142 ? 7.022 7.879 0.326 1.00 82.81 142 ILE A O 1
ATOM 1128 N N . PRO A 1 143 ? 6.708 9.534 1.803 1.00 86.56 143 PRO A N 1
ATOM 1129 C CA . PRO A 1 143 ? 8.130 9.772 1.979 1.00 86.56 143 PRO A CA 1
ATOM 1130 C C . PRO A 1 143 ? 8.815 8.524 2.533 1.00 86.56 143 PRO A C 1
ATOM 1132 O O . PRO A 1 143 ? 8.269 7.855 3.408 1.00 86.56 143 PRO A O 1
ATOM 1135 N N . TRP A 1 144 ? 10.057 8.257 2.125 1.00 89.81 144 TRP A N 1
ATOM 1136 C CA . TRP A 1 144 ? 10.788 7.059 2.569 1.00 89.81 144 TRP A CA 1
ATOM 1137 C C . TRP A 1 144 ? 10.844 6.890 4.101 1.00 89.81 144 TRP A C 1
ATOM 1139 O O . TRP A 1 144 ? 10.790 5.770 4.588 1.00 89.81 144 TRP A O 1
ATOM 1149 N N . ARG A 1 145 ? 10.903 7.985 4.879 1.00 92.62 145 ARG A N 1
ATOM 1150 C CA . ARG A 1 145 ? 10.872 7.932 6.358 1.00 92.62 145 ARG A CA 1
ATOM 1151 C C . ARG A 1 145 ? 9.525 7.454 6.900 1.00 92.62 145 ARG A C 1
ATOM 1153 O O . ARG A 1 145 ? 9.472 6.816 7.943 1.00 92.62 145 ARG A O 1
ATOM 1160 N N . VAL A 1 146 ? 8.444 7.810 6.212 1.00 89.88 146 VAL A N 1
ATOM 1161 C CA . VAL A 1 146 ? 7.084 7.384 6.551 1.00 89.88 146 VAL A CA 1
ATOM 1162 C C . VAL A 1 146 ? 6.890 5.933 6.131 1.00 89.88 146 VAL A C 1
ATOM 1164 O O . VAL A 1 146 ? 6.377 5.156 6.925 1.00 89.88 146 VAL A O 1
ATOM 1167 N N . MET A 1 147 ? 7.390 5.546 4.952 1.00 92.88 147 MET A N 1
ATOM 1168 C CA . MET A 1 147 ? 7.429 4.147 4.514 1.00 92.88 147 MET A CA 1
ATOM 1169 C C . MET A 1 147 ? 8.154 3.263 5.532 1.00 92.88 147 MET A C 1
ATOM 1171 O O . MET A 1 147 ? 7.633 2.229 5.931 1.00 92.88 147 MET A O 1
ATOM 1175 N N . ASP A 1 148 ? 9.332 3.694 5.986 1.00 95.38 148 ASP A N 1
ATOM 1176 C CA . ASP A 1 148 ? 10.126 2.974 6.980 1.00 95.38 148 ASP A CA 1
ATOM 1177 C C . ASP A 1 148 ? 9.379 2.816 8.312 1.00 95.38 148 ASP A C 1
ATOM 1179 O O . ASP A 1 148 ? 9.339 1.723 8.871 1.00 95.38 148 ASP A O 1
ATOM 1183 N N . CYS A 1 149 ? 8.714 3.880 8.775 1.00 94.94 149 CYS A N 1
ATOM 1184 C CA . CYS A 1 149 ? 7.872 3.847 9.971 1.00 94.94 149 CYS A CA 1
ATOM 1185 C C . CYS A 1 149 ? 6.680 2.885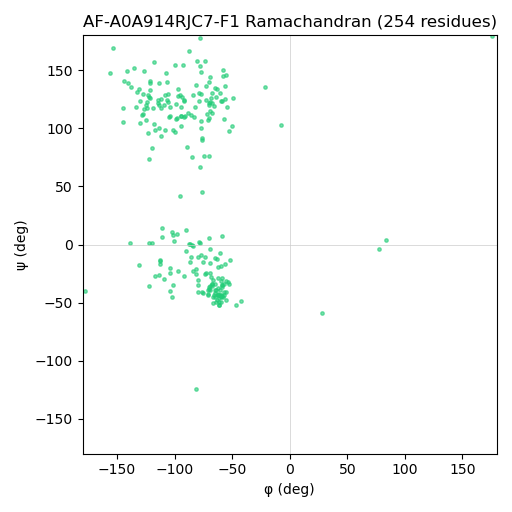 9.827 1.00 94.94 149 CYS A C 1
ATOM 1187 O O . CYS A 1 149 ? 6.401 2.118 10.748 1.00 94.94 149 CYS A O 1
ATOM 1189 N N . LEU A 1 150 ? 5.997 2.902 8.677 1.00 94.94 150 LEU A N 1
ATOM 1190 C CA . LEU A 1 150 ? 4.885 1.995 8.384 1.00 94.94 150 LEU A CA 1
ATOM 1191 C C . LEU A 1 150 ? 5.346 0.537 8.344 1.00 94.94 150 LEU A C 1
ATOM 1193 O O . LEU A 1 150 ? 4.725 -0.311 8.977 1.00 94.94 150 LEU A O 1
ATOM 1197 N N . CYS A 1 151 ? 6.439 0.250 7.635 1.00 96.31 151 CYS A N 1
ATOM 1198 C CA . CYS A 1 151 ? 6.941 -1.114 7.492 1.00 96.31 151 CYS A CA 1
ATOM 1199 C C . CYS A 1 151 ? 7.462 -1.676 8.818 1.00 96.31 151 CYS A C 1
ATOM 1201 O O . CYS A 1 151 ? 7.291 -2.861 9.075 1.00 96.31 151 CYS A O 1
ATOM 1203 N N . GLU A 1 152 ? 8.043 -0.837 9.682 1.00 96.00 152 GLU A N 1
ATOM 1204 C CA . GLU A 1 152 ? 8.415 -1.245 11.041 1.00 96.00 152 GLU A CA 1
ATOM 1205 C C . GLU A 1 152 ? 7.177 -1.608 11.870 1.00 96.00 152 GLU A C 1
ATOM 1207 O O . GLU A 1 152 ? 7.107 -2.676 12.470 1.00 96.00 152 GLU A O 1
ATOM 1212 N N . LYS A 1 153 ? 6.162 -0.738 11.862 1.00 95.12 153 LYS A N 1
ATOM 1213 C CA . LYS A 1 153 ? 4.931 -0.938 12.637 1.00 95.12 153 LYS A CA 1
ATOM 1214 C C . LYS A 1 153 ? 4.126 -2.149 12.188 1.00 95.12 153 LYS A C 1
ATOM 1216 O O . LYS A 1 153 ? 3.540 -2.832 13.020 1.00 95.12 153 LYS A O 1
ATOM 1221 N N . LEU A 1 154 ? 4.067 -2.383 10.882 1.00 96.56 154 LEU A N 1
ATOM 1222 C CA . LEU A 1 154 ? 3.205 -3.396 10.273 1.00 96.56 154 LEU A CA 1
ATOM 1223 C C . LEU A 1 154 ? 3.968 -4.667 9.877 1.00 96.56 154 LEU A C 1
ATOM 1225 O O . LEU A 1 154 ? 3.415 -5.536 9.200 1.00 96.56 154 LEU A O 1
ATOM 1229 N N . ARG A 1 155 ? 5.223 -4.786 10.327 1.00 96.44 155 ARG A N 1
ATOM 1230 C CA . ARG A 1 155 ? 6.162 -5.876 10.036 1.00 96.44 155 ARG A CA 1
ATOM 1231 C C . ARG A 1 155 ? 5.523 -7.264 10.077 1.00 96.44 155 ARG A C 1
ATOM 1233 O O . ARG A 1 155 ? 5.668 -8.031 9.126 1.00 96.44 155 ARG A O 1
ATOM 1240 N N . CYS A 1 156 ? 4.776 -7.552 11.144 1.00 96.44 156 CYS A N 1
ATOM 1241 C CA . CYS A 1 156 ? 4.207 -8.875 11.412 1.00 96.44 156 CYS A CA 1
ATOM 1242 C C . CYS A 1 156 ? 2.717 -9.015 11.042 1.00 96.44 156 CYS A C 1
ATOM 1244 O O . CYS A 1 156 ? 2.127 -10.063 11.333 1.00 96.44 156 CYS A O 1
ATOM 1246 N N . SER A 1 157 ? 2.082 -7.990 10.460 1.00 97.12 157 SER A N 1
ATOM 1247 C CA . SER A 1 157 ? 0.638 -7.989 10.167 1.00 97.12 157 SER A CA 1
ATOM 1248 C C . SER A 1 157 ? 0.307 -7.781 8.692 1.00 97.12 157 SER A C 1
ATOM 1250 O O . SER A 1 157 ? -0.651 -8.383 8.211 1.00 97.12 157 SER A O 1
ATOM 1252 N N . LEU A 1 158 ? 1.085 -6.965 7.973 1.00 97.88 158 LEU A N 1
ATOM 1253 C CA . LEU A 1 158 ? 0.729 -6.523 6.627 1.00 97.88 158 LEU A CA 1
ATOM 1254 C C . LEU A 1 158 ? 0.822 -7.660 5.609 1.00 97.88 158 LEU A C 1
ATOM 1256 O O . LEU A 1 158 ? 1.899 -8.210 5.391 1.00 97.88 158 LEU A O 1
ATOM 1260 N N . LYS A 1 159 ? -0.308 -7.961 4.964 1.00 97.81 159 LYS A N 1
ATOM 1261 C CA . LYS A 1 159 ? -0.433 -8.959 3.893 1.00 97.81 159 LYS A CA 1
ATOM 1262 C C . LYS A 1 159 ? -0.541 -8.323 2.516 1.00 97.81 159 LYS A C 1
ATOM 1264 O O . LYS A 1 159 ? 0.079 -8.810 1.579 1.00 97.81 159 LYS A O 1
ATOM 1269 N N . ARG A 1 160 ? -1.291 -7.224 2.407 1.00 95.75 160 ARG A N 1
ATOM 1270 C CA . ARG A 1 160 ? -1.454 -6.447 1.177 1.00 95.75 160 ARG A CA 1
ATOM 1271 C C . ARG A 1 160 ? -0.997 -5.014 1.384 1.00 95.75 160 ARG A C 1
ATOM 1273 O O . ARG A 1 160 ? -1.501 -4.328 2.276 1.00 95.75 160 ARG A O 1
ATOM 1280 N N . PHE A 1 161 ? -0.095 -4.557 0.521 1.00 94.75 161 PHE A N 1
ATOM 1281 C CA . PHE A 1 161 ? 0.340 -3.170 0.474 1.00 94.75 161 PHE A CA 1
ATOM 1282 C C . PHE A 1 161 ? 0.230 -2.623 -0.946 1.00 94.75 161 PHE A C 1
ATOM 1284 O O . PHE A 1 161 ? 0.983 -3.019 -1.830 1.00 94.75 161 PHE A O 1
ATOM 1291 N N . ALA A 1 162 ? -0.701 -1.697 -1.167 1.00 90.38 162 ALA 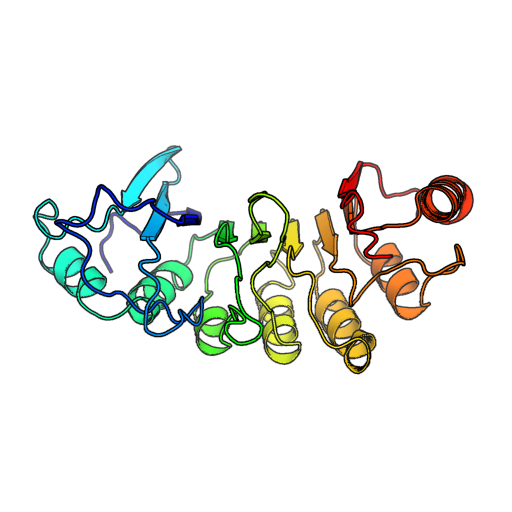A N 1
ATOM 1292 C CA . ALA A 1 162 ? -0.868 -1.052 -2.461 1.00 90.38 162 ALA A CA 1
ATOM 1293 C C . ALA A 1 162 ? -0.410 0.406 -2.421 1.00 90.38 162 ALA A C 1
ATOM 1295 O O . ALA A 1 162 ? -0.962 1.211 -1.665 1.00 90.38 162 ALA A O 1
ATOM 1296 N N . ILE A 1 163 ? 0.573 0.758 -3.252 1.00 86.88 163 ILE A N 1
ATOM 1297 C CA . ILE A 1 163 ? 1.114 2.116 -3.353 1.00 86.88 163 ILE A CA 1
ATOM 1298 C C . ILE A 1 163 ? 0.839 2.635 -4.765 1.00 86.88 163 ILE A C 1
ATOM 1300 O O . ILE A 1 163 ? 1.561 2.347 -5.718 1.00 86.88 163 ILE A O 1
ATOM 1304 N N . GLY A 1 164 ? -0.216 3.434 -4.918 1.00 74.31 164 GLY A N 1
ATOM 1305 C CA . GLY A 1 164 ? -0.623 3.940 -6.234 1.00 74.31 164 GLY A CA 1
ATOM 1306 C C . GLY A 1 164 ? 0.115 5.199 -6.692 1.00 74.31 164 GLY A C 1
ATOM 1307 O O . GLY A 1 164 ? -0.164 5.680 -7.791 1.00 74.31 164 GLY A O 1
ATOM 1308 N N . CYS A 1 165 ? 1.021 5.742 -5.874 1.00 74.00 165 CYS A N 1
ATOM 1309 C CA . CYS A 1 165 ? 1.767 6.968 -6.153 1.00 74.00 165 CYS A CA 1
ATOM 1310 C C . CYS A 1 165 ? 2.753 6.793 -7.316 1.00 74.00 165 CYS A C 1
ATOM 1312 O O . CYS A 1 165 ? 3.666 5.977 -7.257 1.00 74.00 165 CYS A O 1
ATOM 1314 N N . THR A 1 166 ? 2.612 7.604 -8.360 1.00 71.06 166 THR A N 1
ATOM 1315 C CA . THR A 1 166 ? 3.482 7.581 -9.547 1.00 71.06 166 THR A CA 1
ATOM 1316 C C . THR A 1 166 ? 4.734 8.443 -9.402 1.00 71.06 166 THR A C 1
ATOM 1318 O O . THR A 1 166 ? 5.687 8.265 -10.150 1.00 71.06 166 THR A O 1
ATOM 1321 N N . TYR A 1 167 ? 4.780 9.338 -8.415 1.00 69.75 167 TYR A N 1
ATOM 1322 C CA . TYR A 1 167 ? 5.899 10.249 -8.193 1.00 69.75 167 TYR A CA 1
ATOM 1323 C C . TYR A 1 167 ? 6.727 9.853 -6.966 1.00 69.75 167 TYR A C 1
ATOM 1325 O O . TYR A 1 167 ? 6.221 9.328 -5.975 1.00 69.75 167 TYR A O 1
ATOM 1333 N N . GLY A 1 168 ? 8.029 10.111 -7.031 1.00 75.69 168 GLY A N 1
ATOM 1334 C CA . GLY A 1 168 ? 8.983 9.793 -5.975 1.00 75.69 168 GLY A CA 1
ATOM 1335 C C . GLY A 1 168 ? 10.406 10.122 -6.409 1.00 75.69 168 GLY A C 1
ATOM 1336 O O . GLY A 1 168 ? 10.627 10.621 -7.508 1.00 75.69 168 GLY A O 1
ATOM 1337 N N . LYS A 1 169 ? 11.378 9.895 -5.522 1.00 82.06 169 LYS A N 1
ATOM 1338 C CA . LYS A 1 169 ? 12.799 10.108 -5.827 1.00 82.06 169 LYS A CA 1
ATOM 1339 C C . LYS A 1 169 ? 13.474 8.760 -6.032 1.00 82.06 169 LYS A C 1
ATOM 1341 O O . LYS A 1 169 ? 13.685 8.048 -5.052 1.00 82.06 169 LYS A O 1
ATOM 1346 N N . GLU A 1 170 ? 13.860 8.450 -7.265 1.00 83.81 170 GLU A N 1
ATOM 1347 C CA . GLU A 1 170 ? 14.601 7.222 -7.593 1.00 83.81 170 GLU A CA 1
ATOM 1348 C C . GLU A 1 170 ? 15.942 7.134 -6.861 1.00 83.81 170 GLU A C 1
ATOM 1350 O O . GLU A 1 170 ? 16.331 6.068 -6.402 1.00 83.81 170 GLU A O 1
ATOM 1355 N N . THR A 1 171 ? 16.584 8.274 -6.588 1.00 88.06 171 THR A N 1
ATOM 1356 C CA . THR A 1 171 ? 17.790 8.362 -5.738 1.00 88.06 171 THR A CA 1
ATOM 1357 C C . THR A 1 171 ? 17.575 7.876 -4.297 1.00 88.06 171 THR A C 1
ATOM 1359 O O . THR A 1 171 ? 18.512 7.809 -3.502 1.00 88.06 171 THR A O 1
ATOM 1362 N N . ARG A 1 172 ? 16.330 7.576 -3.905 1.00 90.94 172 ARG A N 1
ATOM 1363 C CA . ARG A 1 172 ? 15.965 6.988 -2.611 1.00 90.94 172 ARG A CA 1
ATOM 1364 C C . ARG A 1 172 ? 15.464 5.545 -2.731 1.00 90.94 172 ARG A C 1
ATOM 1366 O O . ARG A 1 172 ? 15.037 5.016 -1.706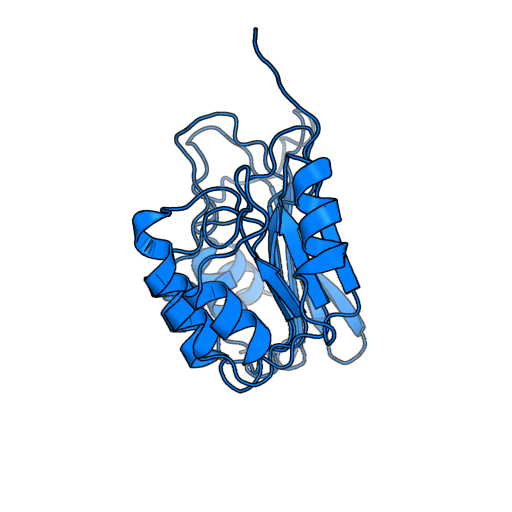 1.00 90.94 172 ARG A O 1
ATOM 1373 N N . ARG A 1 173 ? 15.526 4.914 -3.912 1.00 92.38 173 ARG A N 1
ATOM 1374 C CA . ARG A 1 173 ? 15.060 3.538 -4.173 1.00 92.38 173 ARG A CA 1
ATOM 1375 C C . ARG A 1 173 ? 15.536 2.563 -3.101 1.00 92.38 173 ARG A C 1
ATOM 1377 O O . ARG A 1 173 ? 14.702 1.947 -2.446 1.00 92.38 173 ARG A O 1
ATOM 1384 N N . ASP A 1 174 ? 16.836 2.535 -2.811 1.00 93.88 174 ASP A N 1
ATOM 1385 C CA . ASP A 1 174 ? 17.411 1.640 -1.796 1.00 93.88 174 ASP A CA 1
ATOM 1386 C C . ASP A 1 174 ? 16.792 1.812 -0.406 1.00 93.88 174 ASP A C 1
ATOM 1388 O O . ASP A 1 174 ? 16.629 0.845 0.337 1.00 93.88 174 ASP A O 1
ATOM 1392 N N . ARG A 1 175 ? 16.399 3.038 -0.036 1.00 95.75 175 ARG A N 1
ATOM 1393 C CA . ARG A 1 175 ? 15.746 3.293 1.257 1.00 95.75 175 ARG A CA 1
ATOM 1394 C C . ARG A 1 175 ? 14.335 2.725 1.289 1.00 95.75 175 ARG A C 1
ATOM 1396 O O . ARG A 1 175 ? 13.935 2.187 2.317 1.00 95.75 175 ARG A O 1
ATOM 1403 N N . TYR A 1 176 ? 13.600 2.833 0.185 1.00 95.06 176 TYR A N 1
ATOM 1404 C CA . TYR A 1 176 ? 12.281 2.218 0.066 1.00 95.06 176 TYR A CA 1
ATOM 1405 C C . TYR A 1 176 ? 12.373 0.692 0.061 1.00 95.06 176 TYR A C 1
ATOM 1407 O O . TYR A 1 176 ? 11.636 0.046 0.799 1.00 95.06 176 TYR A O 1
ATOM 1415 N N . VAL A 1 177 ? 13.314 0.121 -0.697 1.00 95.69 177 VAL A N 1
ATOM 1416 C CA . VAL A 1 177 ? 13.555 -1.330 -0.727 1.00 95.69 177 VAL A CA 1
ATOM 1417 C C . VAL A 1 177 ? 13.927 -1.845 0.663 1.00 95.69 177 VAL A C 1
ATOM 1419 O O . VAL A 1 177 ? 13.346 -2.821 1.135 1.00 95.69 177 VAL A O 1
ATOM 1422 N N . LYS A 1 178 ? 14.824 -1.147 1.373 1.00 96.50 178 LYS A N 1
ATOM 1423 C CA . LYS A 1 178 ? 15.188 -1.484 2.755 1.00 96.50 178 LYS A CA 1
ATOM 1424 C C . LYS A 1 178 ? 13.980 -1.439 3.695 1.00 96.50 178 LYS A C 1
ATOM 1426 O O . LYS A 1 178 ? 13.826 -2.356 4.496 1.00 96.50 178 LYS A O 1
ATOM 1431 N N . ALA A 1 179 ? 13.123 -0.423 3.584 1.00 96.62 179 ALA A N 1
ATOM 1432 C CA . ALA A 1 179 ? 11.896 -0.333 4.375 1.00 96.62 179 ALA A CA 1
ATOM 1433 C C . ALA A 1 179 ? 10.948 -1.509 4.089 1.00 96.62 179 ALA A C 1
ATOM 1435 O O . ALA A 1 179 ? 10.567 -2.215 5.018 1.00 96.62 179 ALA A O 1
ATOM 1436 N N . LEU A 1 180 ? 10.636 -1.775 2.815 1.00 96.69 180 LEU A N 1
ATOM 1437 C CA . LEU A 1 180 ? 9.759 -2.881 2.404 1.00 96.69 180 LEU A CA 1
ATOM 1438 C C . LEU A 1 180 ? 10.293 -4.239 2.862 1.00 96.69 180 LEU A C 1
ATOM 1440 O O . LEU A 1 180 ? 9.521 -5.102 3.272 1.00 96.69 180 LEU A O 1
ATOM 1444 N N . SER A 1 181 ? 11.616 -4.407 2.871 1.00 96.00 181 SER A N 1
ATOM 1445 C CA . SER A 1 181 ? 12.253 -5.633 3.343 1.00 96.00 181 SER A CA 1
ATOM 1446 C C . SER A 1 181 ? 11.998 -5.916 4.830 1.00 96.00 181 SER A C 1
ATOM 1448 O O . SER A 1 181 ? 12.278 -7.011 5.296 1.00 96.00 181 SER A O 1
ATOM 1450 N N . LYS A 1 182 ? 11.482 -4.973 5.621 1.00 97.06 182 LYS A N 1
ATOM 1451 C CA . LYS A 1 182 ? 11.133 -5.249 7.021 1.00 97.06 182 LYS A CA 1
ATOM 1452 C C . LYS A 1 182 ? 9.888 -6.118 7.155 1.00 97.06 182 LYS A C 1
ATOM 1454 O O . LYS A 1 182 ? 9.743 -6.767 8.179 1.00 97.06 182 LYS A O 1
ATOM 1459 N N . LEU A 1 183 ? 9.009 -6.124 6.156 1.00 97.75 183 LEU A N 1
ATOM 1460 C CA . LEU A 1 183 ? 7.746 -6.855 6.190 1.00 97.75 183 LEU A CA 1
ATOM 1461 C C . LEU A 1 183 ? 7.990 -8.368 6.117 1.00 97.75 183 LEU A C 1
ATOM 1463 O O . LEU A 1 183 ? 8.850 -8.825 5.370 1.00 97.75 183 LEU A O 1
ATOM 1467 N N . GLU A 1 184 ? 7.234 -9.147 6.891 1.00 96.06 184 GLU A N 1
ATOM 1468 C CA . GLU A 1 184 ? 7.417 -10.606 6.978 1.00 96.06 184 GLU A CA 1
ATOM 1469 C C . GLU A 1 184 ? 6.286 -11.392 6.309 1.00 96.06 184 GLU A C 1
ATOM 1471 O O . GLU A 1 184 ? 6.514 -12.482 5.796 1.00 96.06 184 GLU A O 1
ATOM 1476 N N . LYS A 1 185 ? 5.069 -10.838 6.295 1.00 96.81 185 LYS A N 1
ATOM 1477 C CA . LYS A 1 185 ? 3.853 -11.518 5.812 1.00 96.81 185 LYS A CA 1
ATOM 1478 C C . LYS A 1 185 ? 3.298 -10.940 4.512 1.00 96.81 185 LYS A C 1
ATOM 1480 O O . LYS A 1 185 ? 2.146 -11.203 4.184 1.00 96.81 185 LYS A O 1
ATOM 1485 N N . LEU A 1 186 ? 4.080 -10.123 3.802 1.00 97.50 186 LEU A N 1
ATOM 1486 C CA . LEU A 1 186 ? 3.603 -9.440 2.605 1.00 97.50 186 LEU A CA 1
ATOM 1487 C C . LEU A 1 186 ? 3.411 -10.446 1.465 1.00 97.50 186 LEU A C 1
ATOM 1489 O O . LEU A 1 186 ? 4.380 -10.932 0.889 1.00 97.50 186 LEU A O 1
ATOM 1493 N N . GLU A 1 187 ? 2.150 -10.729 1.159 1.00 96.75 187 GLU A N 1
ATOM 1494 C CA . GLU A 1 187 ? 1.703 -11.660 0.119 1.00 96.75 187 GLU A CA 1
ATOM 1495 C C . GLU A 1 187 ? 1.362 -10.923 -1.183 1.00 96.75 187 GLU A C 1
ATOM 1497 O O . GLU A 1 187 ? 1.361 -11.521 -2.260 1.00 96.75 187 GLU A O 1
ATOM 1502 N N . ASP A 1 188 ? 1.061 -9.627 -1.090 1.00 95.31 188 ASP A N 1
ATOM 1503 C CA . ASP A 1 188 ? 0.499 -8.849 -2.182 1.00 95.31 188 ASP A CA 1
ATOM 1504 C C . ASP A 1 188 ? 1.016 -7.400 -2.182 1.00 95.31 188 ASP A C 1
ATOM 1506 O O . ASP A 1 188 ? 0.779 -6.643 -1.235 1.00 95.31 188 ASP A O 1
ATOM 1510 N N . LEU A 1 189 ? 1.726 -7.001 -3.240 1.00 94.19 189 LEU A N 1
ATOM 1511 C CA . LEU A 1 189 ? 2.385 -5.695 -3.331 1.00 94.19 189 LEU A CA 1
ATOM 1512 C C . LEU A 1 189 ? 2.053 -4.985 -4.646 1.00 94.19 189 LEU A C 1
ATOM 1514 O O . LEU A 1 189 ? 2.378 -5.504 -5.707 1.00 94.19 189 LEU A O 1
ATOM 1518 N N . ASP A 1 190 ? 1.501 -3.767 -4.585 1.00 91.00 190 ASP A N 1
ATOM 1519 C CA . ASP A 1 190 ? 1.520 -2.835 -5.723 1.00 91.00 190 ASP A CA 1
ATOM 1520 C C . ASP A 1 190 ? 2.670 -1.831 -5.529 1.00 91.00 190 ASP A C 1
ATOM 1522 O O . ASP A 1 190 ? 2.607 -0.963 -4.650 1.00 91.00 190 ASP A O 1
ATOM 1526 N N . ILE A 1 191 ? 3.735 -1.971 -6.324 1.00 89.12 191 ILE A N 1
ATOM 1527 C CA . ILE A 1 191 ? 4.983 -1.208 -6.222 1.00 89.12 191 ILE A CA 1
ATOM 1528 C C . ILE A 1 191 ? 4.988 -0.016 -7.206 1.00 89.12 191 ILE A C 1
ATOM 1530 O O . ILE A 1 191 ? 4.618 -0.160 -8.375 1.00 89.12 191 ILE A O 1
ATOM 1534 N N . PRO A 1 192 ? 5.388 1.191 -6.766 1.00 87.00 192 PRO A N 1
ATOM 1535 C CA . PRO A 1 192 ? 5.384 2.383 -7.603 1.00 87.00 192 PRO A CA 1
ATOM 1536 C C . PRO A 1 192 ? 6.618 2.460 -8.528 1.00 87.00 192 PRO A C 1
ATOM 1538 O O . PRO A 1 192 ? 7.679 1.923 -8.191 1.00 87.00 192 PRO A O 1
ATOM 1541 N N . PRO A 1 193 ? 6.537 3.215 -9.644 1.00 85.38 193 PRO A N 1
ATOM 1542 C CA . PRO A 1 193 ? 7.572 3.253 -10.689 1.00 85.38 193 PRO A CA 1
ATOM 1543 C C . PRO A 1 193 ? 8.940 3.780 -10.223 1.00 85.38 193 PRO A C 1
ATOM 1545 O O . PRO A 1 193 ? 9.985 3.371 -10.721 1.00 85.38 193 PRO A O 1
ATOM 1548 N N . HIS A 1 194 ? 8.959 4.655 -9.213 1.00 85.50 194 HIS A N 1
ATOM 1549 C CA . HIS A 1 194 ? 10.208 5.169 -8.640 1.00 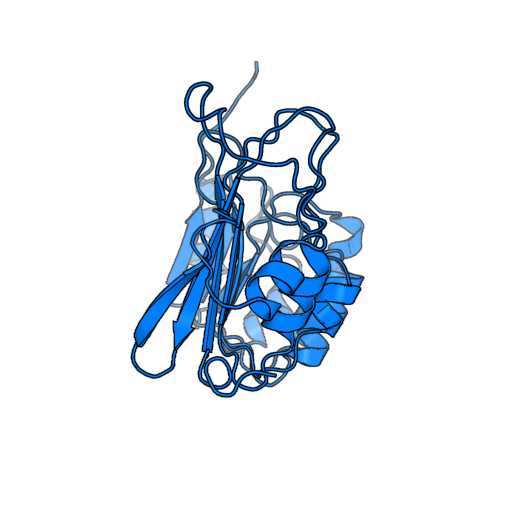85.50 194 HIS A CA 1
ATOM 1550 C C . HIS A 1 194 ? 10.957 4.136 -7.775 1.00 85.50 194 HIS A C 1
ATOM 1552 O O . HIS A 1 194 ? 12.093 4.392 -7.367 1.00 85.50 194 HIS A O 1
ATOM 1558 N N . ILE A 1 195 ? 10.322 2.999 -7.457 1.00 89.88 195 ILE A N 1
ATOM 1559 C CA . ILE A 1 195 ? 10.964 1.852 -6.803 1.00 89.88 195 ILE A CA 1
ATOM 1560 C C . ILE A 1 195 ? 11.256 0.758 -7.832 1.00 89.88 195 ILE A C 1
ATOM 1562 O O . ILE A 1 195 ? 12.365 0.229 -7.839 1.00 89.88 195 ILE A O 1
ATOM 1566 N N . PHE A 1 196 ? 10.291 0.447 -8.698 1.00 89.12 196 PHE A N 1
ATOM 1567 C CA . PHE A 1 196 ? 10.424 -0.576 -9.730 1.00 89.12 196 PHE A CA 1
ATOM 1568 C C . PHE A 1 196 ? 9.920 -0.070 -11.078 1.00 89.12 196 PHE A C 1
ATOM 1570 O O . PHE A 1 196 ? 8.735 0.218 -11.232 1.00 89.12 196 PHE A O 1
ATOM 1577 N N . HIS A 1 197 ? 10.817 -0.026 -12.054 1.00 83.62 197 HIS A N 1
ATOM 1578 C CA . HIS A 1 197 ? 10.511 0.130 -13.468 1.00 83.62 197 HIS A CA 1
ATOM 1579 C C . HIS A 1 197 ? 11.463 -0.766 -14.259 1.00 83.62 197 HIS A C 1
ATOM 1581 O O . HIS A 1 197 ? 12.594 -0.991 -13.824 1.00 83.62 197 HIS A O 1
ATOM 1587 N N . LEU A 1 198 ? 11.005 -1.264 -15.404 1.00 81.50 198 LEU A N 1
ATOM 1588 C CA . LEU A 1 198 ? 11.891 -1.828 -16.411 1.00 81.50 198 LEU A CA 1
ATOM 1589 C C . LEU A 1 198 ? 12.143 -0.679 -17.395 1.00 81.50 198 LEU A C 1
ATOM 1591 O O . LEU A 1 198 ? 11.217 0.036 -17.777 1.00 81.50 198 LEU A O 1
ATOM 1595 N N . SER A 1 199 ? 13.405 -0.394 -17.691 1.00 79.06 199 SER A N 1
ATOM 1596 C CA . SER A 1 199 ? 13.747 0.596 -18.717 1.00 79.06 199 SER A CA 1
ATOM 1597 C C . SER A 1 199 ? 13.645 -0.095 -20.082 1.00 79.06 199 SER A C 1
ATOM 1599 O O . SER A 1 199 ? 12.638 -0.731 -20.386 1.00 79.06 199 SER A O 1
ATOM 1601 N N . ASP A 1 200 ? 14.714 -0.071 -20.873 1.00 80.38 200 ASP A N 1
ATOM 1602 C CA . ASP A 1 200 ? 14.812 -0.834 -22.122 1.00 80.38 200 ASP A CA 1
ATOM 1603 C C . ASP A 1 200 ? 15.414 -2.239 -21.918 1.00 80.38 200 ASP A C 1
ATOM 1605 O O . ASP A 1 200 ? 15.792 -2.907 -22.875 1.00 80.38 200 ASP A O 1
ATOM 1609 N N . SER A 1 201 ? 15.524 -2.694 -20.664 1.00 83.88 201 SER A N 1
ATOM 1610 C CA . SER A 1 201 ? 16.083 -3.998 -20.290 1.00 83.88 201 SER A CA 1
ATOM 1611 C C . SER A 1 201 ? 15.119 -4.784 -19.406 1.00 83.88 201 SER A C 1
ATOM 1613 O O . SER A 1 201 ? 14.368 -4.207 -18.618 1.00 83.88 201 SER A O 1
ATOM 1615 N N . ILE A 1 202 ? 15.184 -6.112 -19.517 1.00 83.81 202 ILE A N 1
ATOM 1616 C CA . ILE A 1 202 ? 14.476 -7.063 -18.650 1.00 83.81 202 ILE A CA 1
ATOM 1617 C C . ILE A 1 202 ? 15.174 -7.272 -17.302 1.00 83.81 202 ILE A C 1
ATOM 1619 O O . ILE A 1 202 ? 14.620 -7.919 -16.413 1.00 83.81 202 ILE A O 1
ATOM 1623 N N . ASP A 1 203 ? 16.399 -6.771 -17.142 1.00 86.56 203 ASP A N 1
ATOM 1624 C CA . ASP A 1 203 ? 17.133 -6.901 -15.892 1.00 86.56 203 ASP A CA 1
ATOM 1625 C C . ASP A 1 203 ? 16.641 -5.874 -14.874 1.00 86.56 203 ASP A C 1
ATOM 1627 O O . ASP A 1 203 ? 16.539 -4.676 -15.141 1.00 86.56 203 ASP A O 1
ATOM 1631 N N . ILE A 1 204 ? 16.343 -6.366 -13.675 1.00 89.12 204 ILE A N 1
ATOM 1632 C CA . ILE A 1 204 ? 15.865 -5.547 -12.567 1.00 89.12 204 ILE A CA 1
ATOM 1633 C C . ILE A 1 204 ? 17.006 -5.231 -11.613 1.00 89.12 204 ILE A C 1
ATOM 1635 O O . ILE A 1 204 ? 17.960 -5.996 -11.468 1.00 89.12 204 ILE A O 1
ATOM 1639 N N . ASP A 1 205 ? 16.862 -4.118 -10.902 1.00 89.12 205 ASP A N 1
ATOM 1640 C CA . ASP A 1 205 ? 17.753 -3.750 -9.810 1.00 89.12 205 ASP A CA 1
ATOM 1641 C C . ASP A 1 205 ? 17.935 -4.939 -8.833 1.00 89.12 205 ASP A C 1
ATOM 1643 O O . ASP A 1 205 ? 16.934 -5.470 -8.327 1.00 89.12 205 ASP A O 1
ATOM 1647 N N . PRO A 1 206 ? 19.177 -5.371 -8.531 1.00 90.88 206 PRO A N 1
ATOM 1648 C CA . PRO A 1 206 ? 19.422 -6.538 -7.683 1.00 90.88 206 PRO A CA 1
ATOM 1649 C C . PRO A 1 206 ? 18.815 -6.421 -6.281 1.00 90.88 206 PRO A C 1
ATOM 1651 O O . PRO A 1 206 ? 18.463 -7.433 -5.669 1.00 90.88 206 PRO A O 1
ATOM 1654 N N . ASN A 1 207 ? 18.676 -5.206 -5.741 1.00 92.75 207 ASN A N 1
ATOM 1655 C CA . ASN A 1 207 ? 18.040 -4.988 -4.441 1.00 92.75 207 ASN A CA 1
ATOM 1656 C C . ASN A 1 207 ? 16.538 -5.258 -4.526 1.00 92.75 207 ASN A C 1
ATOM 1658 O O . ASN A 1 207 ? 15.969 -5.858 -3.611 1.00 92.75 207 ASN A O 1
ATOM 1662 N N . VAL A 1 208 ? 15.909 -4.871 -5.636 1.00 92.88 208 VAL A N 1
ATOM 1663 C CA . VAL A 1 208 ? 14.494 -5.157 -5.886 1.00 92.88 208 VAL A CA 1
ATOM 1664 C C . VAL A 1 208 ? 14.286 -6.645 -6.160 1.00 92.88 208 VAL A C 1
ATOM 1666 O O . VAL A 1 208 ? 13.392 -7.243 -5.568 1.00 92.88 208 VAL A O 1
ATOM 1669 N N . GLY A 1 209 ? 15.154 -7.286 -6.946 1.00 92.44 209 GLY A N 1
ATOM 1670 C CA . GLY A 1 209 ? 15.098 -8.738 -7.151 1.00 92.44 209 GLY A CA 1
ATOM 1671 C C . GLY A 1 209 ? 15.211 -9.524 -5.841 1.00 92.44 209 GLY A C 1
ATOM 1672 O O . GLY A 1 209 ? 14.393 -10.402 -5.565 1.00 92.44 209 GLY A O 1
ATOM 1673 N N . ARG A 1 210 ? 16.158 -9.151 -4.968 1.00 93.38 210 ARG A N 1
ATOM 1674 C CA . ARG A 1 210 ? 16.282 -9.740 -3.622 1.00 93.38 210 ARG A CA 1
ATOM 1675 C C . ARG A 1 210 ? 15.041 -9.515 -2.761 1.00 93.38 210 ARG A C 1
ATOM 1677 O O . ARG A 1 210 ? 14.647 -10.421 -2.032 1.00 93.38 210 ARG A O 1
ATOM 1684 N N . LEU A 1 211 ? 14.422 -8.336 -2.839 1.00 94.50 211 LEU A N 1
ATOM 1685 C CA . LEU A 1 211 ? 13.175 -8.042 -2.132 1.00 94.50 211 LEU A CA 1
ATOM 1686 C C . LEU A 1 211 ? 12.042 -8.977 -2.580 1.00 94.50 211 LEU A C 1
ATOM 1688 O O . LEU A 1 211 ? 11.389 -9.577 -1.727 1.00 94.50 211 LEU A O 1
ATOM 1692 N N . LEU A 1 212 ? 11.839 -9.121 -3.894 1.00 92.75 212 LEU A N 1
ATOM 1693 C CA . LEU A 1 212 ? 10.756 -9.933 -4.463 1.00 92.75 212 LEU A CA 1
ATOM 1694 C C . LEU A 1 212 ? 10.907 -11.430 -4.156 1.00 92.75 212 LEU A C 1
ATOM 1696 O O . LEU A 1 212 ? 9.908 -12.111 -3.939 1.00 92.75 212 LEU A O 1
ATOM 1700 N N . ASN A 1 213 ? 12.144 -11.927 -4.097 1.00 91.56 213 ASN A N 1
ATOM 1701 C CA . ASN A 1 213 ? 12.434 -13.327 -3.777 1.00 91.56 213 ASN A CA 1
ATOM 1702 C C . ASN A 1 213 ? 12.410 -13.633 -2.275 1.00 91.56 213 ASN A C 1
ATOM 1704 O O . ASN A 1 213 ? 12.195 -14.777 -1.887 1.00 91.56 213 ASN A O 1
ATOM 1708 N N . ARG A 1 214 ? 12.652 -12.635 -1.417 1.00 93.69 214 ARG A N 1
ATOM 1709 C CA . ARG A 1 214 ? 12.637 -12.823 0.040 1.00 93.69 214 ARG A CA 1
ATOM 1710 C C . ARG A 1 214 ? 11.220 -12.831 0.613 1.00 93.69 214 ARG A C 1
ATOM 1712 O O . ARG A 1 214 ? 10.954 -13.555 1.569 1.00 93.69 214 ARG A O 1
ATOM 1719 N N . LEU A 1 215 ? 10.355 -11.949 0.120 1.00 93.94 215 LEU A N 1
ATOM 1720 C CA . LEU A 1 215 ? 8.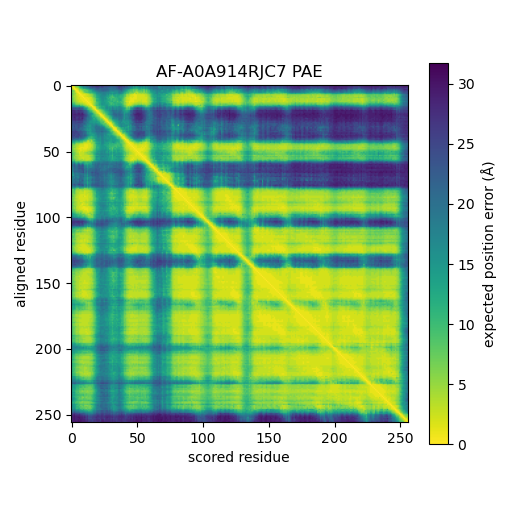993 -11.811 0.630 1.00 93.94 215 LEU A CA 1
ATOM 1721 C C . LEU A 1 215 ? 8.105 -12.953 0.106 1.00 93.94 215 LEU A C 1
ATOM 1723 O O . LEU A 1 215 ? 8.303 -13.384 -1.031 1.00 93.94 215 LEU A O 1
ATOM 1727 N N . PRO A 1 216 ? 7.097 -13.412 0.872 1.00 94.31 216 PRO A N 1
ATOM 1728 C CA . PRO A 1 216 ? 6.175 -14.471 0.450 1.00 94.31 216 PRO A CA 1
ATOM 1729 C C . PRO A 1 216 ? 5.127 -13.963 -0.562 1.00 94.31 216 PRO A C 1
ATOM 1731 O O . PRO A 1 216 ? 3.933 -14.232 -0.433 1.00 94.31 216 PRO A O 1
ATOM 1734 N N . LEU A 1 217 ? 5.563 -13.197 -1.565 1.00 94.81 217 LEU A N 1
ATOM 1735 C CA . LEU A 1 217 ? 4.698 -12.551 -2.546 1.00 94.81 217 LEU A CA 1
ATOM 1736 C C . LEU A 1 217 ? 4.060 -13.583 -3.474 1.00 94.81 217 LEU A C 1
ATOM 1738 O O . LEU A 1 217 ? 4.735 -14.298 -4.199 1.00 94.81 217 LEU A O 1
ATOM 1742 N N . THR A 1 218 ? 2.737 -13.603 -3.513 1.00 94.44 218 THR A N 1
ATOM 1743 C CA . THR A 1 218 ? 1.958 -14.365 -4.500 1.00 94.44 218 THR A CA 1
ATOM 1744 C C . THR A 1 218 ? 1.382 -13.454 -5.578 1.00 94.44 218 THR A C 1
ATOM 1746 O O . THR A 1 218 ? 1.044 -13.913 -6.668 1.00 94.44 218 THR A O 1
ATOM 1749 N N . SER A 1 219 ? 1.286 -12.157 -5.280 1.00 93.50 219 SER A N 1
ATOM 1750 C CA . SER A 1 219 ? 0.731 -11.133 -6.153 1.00 93.50 219 SER A CA 1
ATOM 1751 C C . SER A 1 219 ? 1.674 -9.939 -6.240 1.00 93.50 219 SER A C 1
ATOM 1753 O O . SER A 1 219 ? 2.146 -9.432 -5.219 1.00 93.50 219 SER A O 1
ATOM 1755 N N . LEU A 1 220 ? 1.909 -9.459 -7.456 1.00 92.00 220 LEU A N 1
ATOM 1756 C CA . LEU A 1 220 ? 2.699 -8.261 -7.708 1.00 92.00 220 LEU A CA 1
ATOM 1757 C C . LEU A 1 220 ? 1.959 -7.363 -8.692 1.00 92.00 220 LEU A C 1
ATOM 1759 O O . LEU A 1 220 ? 1.492 -7.809 -9.738 1.00 92.00 220 LEU A O 1
ATOM 1763 N N . GLY A 1 221 ? 1.854 -6.085 -8.365 1.00 88.81 221 GLY A N 1
ATOM 1764 C CA . GLY A 1 221 ? 1.395 -5.062 -9.283 1.00 88.81 221 GLY A CA 1
ATOM 1765 C C . GLY A 1 221 ? 2.443 -3.986 -9.464 1.00 88.81 221 GLY A C 1
ATOM 1766 O O . GLY A 1 221 ? 3.113 -3.593 -8.515 1.00 88.81 221 GLY A O 1
ATOM 1767 N N . PHE A 1 222 ? 2.593 -3.500 -10.685 1.00 84.81 222 PHE A N 1
ATOM 1768 C CA . PHE A 1 222 ? 3.462 -2.371 -10.986 1.00 84.81 222 PHE A CA 1
ATOM 1769 C C . PHE A 1 222 ? 2.972 -1.641 -12.230 1.00 84.81 222 PHE A C 1
ATOM 1771 O O . PHE A 1 222 ? 2.066 -2.082 -12.940 1.00 84.81 222 PHE A O 1
ATOM 1778 N N . ARG A 1 223 ? 3.556 -0.471 -12.475 1.00 77.44 223 ARG A N 1
ATOM 1779 C CA . ARG A 1 223 ? 3.224 0.367 -13.627 1.00 77.44 223 ARG A CA 1
ATOM 1780 C C . ARG A 1 223 ? 4.346 0.277 -14.641 1.00 77.44 223 ARG A C 1
ATOM 1782 O O . ARG A 1 223 ? 5.503 0.479 -14.281 1.00 77.44 223 ARG A O 1
ATOM 1789 N N . HIS A 1 224 ? 3.993 -0.001 -15.888 1.00 73.12 224 HIS A N 1
ATOM 1790 C CA . HIS A 1 224 ? 4.961 -0.128 -16.963 1.00 73.12 224 HIS A CA 1
ATOM 1791 C C . HIS A 1 224 ? 4.411 0.428 -18.274 1.00 73.12 224 HIS A C 1
ATOM 1793 O O . HIS A 1 224 ? 3.236 0.236 -18.583 1.00 73.12 224 HIS A O 1
ATOM 1799 N N . TYR A 1 225 ? 5.264 1.114 -19.035 1.00 68.38 225 TYR A N 1
ATOM 1800 C CA . TYR A 1 225 ? 4.868 1.806 -20.265 1.00 68.38 225 TYR A CA 1
ATOM 1801 C C . TYR A 1 225 ? 5.247 1.023 -21.530 1.00 68.38 225 TYR A C 1
ATOM 1803 O O . TYR A 1 225 ? 4.493 1.038 -22.497 1.00 68.38 225 TYR A O 1
ATOM 1811 N N . ASN A 1 226 ? 6.381 0.313 -21.528 1.00 72.75 226 ASN A N 1
ATOM 1812 C CA . ASN A 1 226 ? 6.847 -0.469 -22.677 1.00 72.75 226 ASN A CA 1
ATOM 1813 C C . ASN A 1 226 ? 6.334 -1.918 -22.591 1.00 72.75 226 ASN A C 1
ATOM 1815 O O . ASN A 1 226 ? 6.750 -2.694 -21.731 1.00 72.75 226 ASN A O 1
ATOM 1819 N N . SER A 1 227 ? 5.398 -2.292 -23.460 1.00 74.12 227 SER A N 1
ATOM 1820 C CA . SER A 1 227 ? 4.781 -3.620 -23.426 1.00 74.12 227 SER A CA 1
ATOM 1821 C C . SER A 1 227 ? 5.755 -4.745 -23.797 1.00 74.12 227 SER A C 1
ATOM 1823 O O . SER A 1 227 ? 5.696 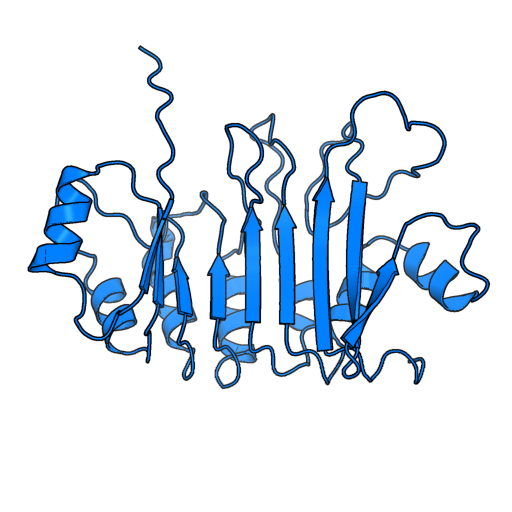-5.800 -23.177 1.00 74.12 227 SER A O 1
ATOM 1825 N N . ALA A 1 228 ? 6.686 -4.534 -24.733 1.00 83.62 228 ALA A N 1
ATOM 1826 C CA . ALA A 1 228 ? 7.591 -5.588 -25.202 1.00 83.62 228 ALA A CA 1
ATOM 1827 C C . ALA A 1 228 ? 8.575 -6.046 -24.111 1.00 83.62 228 ALA A C 1
ATOM 1829 O O . ALA A 1 228 ? 8.660 -7.237 -23.815 1.00 83.62 228 ALA A O 1
ATOM 1830 N N . VAL A 1 229 ? 9.256 -5.096 -23.459 1.00 84.62 229 VAL A N 1
ATOM 1831 C CA . VAL A 1 229 ? 10.187 -5.387 -22.350 1.00 84.62 229 VAL A CA 1
ATOM 1832 C C . VAL A 1 229 ? 9.448 -6.023 -21.173 1.00 84.62 229 VAL A C 1
ATOM 1834 O O . VAL A 1 229 ? 9.957 -6.947 -20.542 1.00 84.62 229 VAL A O 1
ATOM 1837 N N . LEU A 1 230 ? 8.217 -5.578 -20.905 1.00 84.75 230 LEU A N 1
ATOM 1838 C CA . LEU A 1 230 ? 7.374 -6.176 -19.876 1.00 84.75 230 LEU A CA 1
ATOM 1839 C C . LEU A 1 230 ? 7.094 -7.654 -20.157 1.00 84.75 230 LEU A C 1
ATOM 1841 O O . LEU A 1 230 ? 7.272 -8.478 -19.264 1.00 84.75 230 LEU A O 1
ATOM 1845 N N . PHE A 1 231 ? 6.662 -7.998 -21.372 1.00 86.06 231 PHE A N 1
ATOM 1846 C CA . PHE A 1 231 ? 6.366 -9.389 -21.712 1.00 86.06 231 PHE A CA 1
ATOM 1847 C C . PHE A 1 231 ? 7.607 -10.275 -21.607 1.00 86.06 231 PHE A C 1
ATOM 1849 O O . PHE A 1 231 ? 7.528 -11.335 -20.995 1.00 86.06 231 PHE A O 1
ATOM 1856 N N . GLN A 1 232 ? 8.764 -9.804 -22.079 1.00 88.56 232 GLN A N 1
ATOM 1857 C CA . GLN A 1 232 ? 10.018 -10.544 -21.925 1.00 88.56 232 GLN A CA 1
ATOM 1858 C C . GLN A 1 232 ? 10.425 -10.706 -20.451 1.00 88.56 232 GLN A C 1
ATOM 1860 O O . GLN A 1 232 ? 10.887 -11.770 -20.048 1.00 88.56 232 GLN A O 1
ATOM 1865 N N . TYR A 1 233 ? 10.232 -9.683 -19.612 1.00 89.31 233 TYR A N 1
ATOM 1866 C CA . TYR A 1 233 ? 10.466 -9.814 -18.173 1.00 89.31 233 TYR A CA 1
ATOM 1867 C C . TYR A 1 233 ? 9.546 -10.869 -17.546 1.00 89.31 233 TYR A C 1
ATOM 1869 O O . TYR A 1 233 ? 10.014 -11.709 -16.778 1.00 89.31 233 TYR A O 1
ATOM 1877 N N . ILE A 1 234 ? 8.253 -10.849 -17.883 1.00 87.88 234 ILE A N 1
ATOM 1878 C CA . ILE A 1 234 ? 7.274 -11.827 -17.389 1.00 87.88 234 ILE A CA 1
ATOM 1879 C C . ILE A 1 234 ? 7.674 -13.244 -17.803 1.00 87.88 234 ILE A C 1
ATOM 1881 O O . ILE A 1 234 ? 7.624 -14.155 -16.982 1.00 87.88 234 ILE A O 1
ATOM 1885 N N . GLU A 1 235 ? 8.091 -13.415 -19.053 1.00 88.06 235 GLU A N 1
ATOM 1886 C CA . GLU A 1 235 ? 8.442 -14.714 -19.618 1.00 88.06 235 GLU A CA 1
ATOM 1887 C C . GLU A 1 235 ? 9.751 -15.273 -19.042 1.00 88.06 235 GLU A C 1
ATOM 1889 O O . GLU A 1 235 ? 9.814 -16.449 -18.687 1.00 88.06 235 GLU A O 1
ATOM 1894 N N . PHE A 1 236 ? 10.788 -14.438 -18.902 1.00 89.00 236 PHE A N 1
ATOM 1895 C CA . PHE A 1 236 ? 12.152 -14.918 -18.643 1.00 89.00 236 PHE A CA 1
ATOM 1896 C C . PHE A 1 236 ? 12.726 -14.568 -17.264 1.00 89.00 236 PHE A C 1
ATOM 1898 O O . PHE A 1 236 ? 13.741 -15.143 -16.865 1.00 89.00 236 PHE A O 1
ATOM 1905 N N . ARG A 1 237 ? 12.153 -13.600 -16.539 1.00 89.25 237 ARG A N 1
ATOM 1906 C CA . ARG A 1 237 ? 12.762 -13.034 -15.314 1.00 89.25 237 ARG A CA 1
ATOM 1907 C C . ARG A 1 237 ? 11.826 -12.960 -14.111 1.00 89.25 237 ARG A C 1
ATOM 1909 O O . ARG A 1 237 ? 12.308 -12.795 -12.988 1.00 89.25 237 ARG A O 1
ATOM 1916 N N . MET A 1 238 ? 10.516 -13.050 -14.312 1.00 88.31 238 MET A N 1
ATOM 1917 C CA . MET A 1 238 ? 9.544 -12.946 -13.232 1.00 88.31 238 MET A CA 1
ATOM 1918 C C . MET A 1 238 ? 9.653 -14.148 -12.281 1.00 88.31 238 MET A C 1
ATOM 1920 O O . MET A 1 238 ? 9.657 -15.292 -12.738 1.00 88.31 238 MET A O 1
ATOM 1924 N N . PRO A 1 239 ? 9.728 -13.925 -10.956 1.00 89.00 239 PRO A N 1
ATOM 1925 C CA . PRO A 1 239 ? 9.822 -15.030 -10.014 1.00 89.00 239 PRO A CA 1
ATOM 1926 C C . PRO A 1 239 ? 8.607 -15.967 -10.080 1.00 89.00 239 PRO A C 1
ATOM 1928 O O . PRO A 1 239 ? 7.464 -15.519 -9.990 1.00 89.00 239 PRO A O 1
ATOM 1931 N N . HIS A 1 240 ? 8.856 -17.276 -10.183 1.00 86.38 240 HIS A N 1
ATOM 1932 C CA . HIS A 1 240 ? 7.820 -18.298 -10.405 1.00 86.38 240 HIS A CA 1
ATOM 1933 C C . HIS A 1 240 ? 6.771 -18.409 -9.288 1.00 86.38 240 HIS A C 1
ATOM 1935 O O . HIS A 1 240 ? 5.696 -18.970 -9.498 1.00 86.38 240 HIS A O 1
ATOM 1941 N N . HIS A 1 241 ? 7.063 -17.905 -8.085 1.00 87.25 241 HIS A N 1
ATOM 1942 C CA . HIS A 1 241 ? 6.107 -17.898 -6.976 1.00 87.25 241 HIS A CA 1
ATOM 1943 C C . HIS A 1 241 ? 5.017 -16.831 -7.123 1.00 87.25 241 HIS A C 1
ATOM 1945 O O . HIS A 1 241 ? 3.987 -16.926 -6.450 1.00 87.25 241 HIS A O 1
ATOM 1951 N N . ILE A 1 242 ? 5.195 -15.857 -8.021 1.00 89.25 242 ILE A N 1
ATOM 1952 C CA . ILE A 1 242 ? 4.182 -14.841 -8.302 1.00 89.25 242 ILE A CA 1
ATOM 1953 C C . ILE A 1 242 ? 3.150 -15.407 -9.280 1.00 89.25 242 ILE A C 1
ATOM 1955 O O . ILE A 1 242 ? 3.456 -15.748 -10.418 1.00 89.25 242 ILE A O 1
ATOM 1959 N N . ARG A 1 243 ? 1.900 -15.484 -8.822 1.00 84.88 243 ARG A N 1
ATOM 1960 C CA . ARG A 1 243 ? 0.767 -16.088 -9.541 1.00 84.88 243 ARG A CA 1
ATOM 1961 C C . ARG A 1 243 ? -0.179 -15.058 -10.141 1.00 84.88 243 ARG A C 1
ATOM 1963 O O . ARG A 1 243 ? -0.899 -15.367 -11.084 1.00 84.88 243 ARG A O 1
ATOM 1970 N N . LEU A 1 244 ? -0.205 -13.853 -9.576 1.00 81.94 244 LEU A N 1
ATOM 1971 C CA . LEU A 1 244 ? -1.053 -12.765 -10.043 1.00 81.94 244 LEU A CA 1
ATOM 1972 C C . LEU A 1 244 ? -0.202 -11.543 -10.371 1.00 81.94 244 LEU A C 1
ATOM 1974 O O . LEU A 1 244 ? 0.478 -10.997 -9.500 1.00 81.94 244 LEU A O 1
ATOM 1978 N N . LEU A 1 245 ? -0.305 -11.088 -11.617 1.00 82.56 245 LEU A N 1
ATOM 1979 C CA . LEU A 1 245 ? 0.301 -9.848 -12.074 1.00 82.56 245 LEU A CA 1
ATOM 1980 C C . LEU A 1 245 ? -0.775 -8.788 -12.318 1.00 82.56 245 LEU A C 1
ATOM 1982 O O . LEU A 1 245 ? -1.729 -9.024 -13.059 1.00 82.56 245 LEU A O 1
ATOM 1986 N N . ARG A 1 246 ? -0.599 -7.598 -11.742 1.00 81.62 246 ARG A N 1
ATOM 1987 C CA . ARG A 1 246 ? -1.417 -6.417 -12.056 1.00 81.62 246 ARG A CA 1
ATOM 1988 C C . ARG A 1 246 ? -0.559 -5.357 -12.731 1.00 81.62 246 ARG A C 1
ATOM 1990 O O . ARG A 1 246 ? 0.161 -4.616 -12.070 1.00 81.62 246 ARG A O 1
ATOM 1997 N N . SER A 1 247 ? -0.659 -5.269 -14.051 1.00 67.25 247 SER A N 1
ATOM 1998 C CA . SER A 1 247 ? -0.052 -4.175 -14.806 1.00 67.25 247 SER A CA 1
ATOM 1999 C C . SER A 1 247 ? -1.095 -3.100 -15.084 1.00 67.25 247 SER A C 1
ATOM 2001 O O . SER A 1 247 ? -2.168 -3.395 -15.612 1.00 67.25 247 SER A O 1
ATOM 2003 N N . VAL A 1 248 ? -0.788 -1.848 -14.737 1.00 64.62 248 VAL A N 1
ATOM 2004 C CA . VAL A 1 248 ? -1.581 -0.703 -15.203 1.00 64.62 248 VAL A CA 1
ATOM 2005 C C . VAL A 1 248 ? -0.875 -0.089 -16.402 1.00 64.62 248 VAL A C 1
ATOM 2007 O O . VAL A 1 248 ? 0.152 0.574 -16.239 1.00 64.62 248 VAL A O 1
ATOM 2010 N N . PHE A 1 249 ? -1.460 -0.274 -17.586 1.00 55.59 249 PHE A N 1
ATOM 2011 C CA . PHE A 1 249 ? -1.065 0.433 -18.798 1.00 55.59 249 PHE A CA 1
ATOM 2012 C C . PHE A 1 249 ? -1.626 1.852 -18.751 1.00 55.59 249 PHE A C 1
ATOM 2014 O O . PHE A 1 249 ? -2.821 2.083 -18.926 1.00 55.59 249 PHE A O 1
ATOM 2021 N N . SER A 1 250 ? -0.763 2.827 -18.509 1.00 46.94 250 SER A N 1
ATOM 2022 C CA . SER A 1 250 ? -1.061 4.212 -18.858 1.00 46.94 250 SER A CA 1
ATOM 2023 C C . SER A 1 250 ? -0.873 4.360 -20.362 1.00 46.94 250 SER A C 1
ATOM 2025 O O . SER A 1 250 ? 0.253 4.457 -20.847 1.00 46.94 250 SER A O 1
ATOM 2027 N N . SER A 1 251 ? -1.975 4.346 -21.107 1.00 31.89 251 SER A N 1
ATOM 2028 C CA . SER A 1 251 ? -1.984 4.756 -22.508 1.00 31.89 251 SER A CA 1
ATOM 2029 C C . SER A 1 251 ? -1.429 6.183 -22.635 1.00 31.89 251 SER A C 1
ATOM 2031 O O . SER A 1 251 ? -1.893 7.096 -21.953 1.00 31.89 251 SER A O 1
ATOM 2033 N N . PHE A 1 252 ? -0.414 6.317 -23.488 1.00 30.83 252 PHE A N 1
ATOM 2034 C CA . PHE A 1 252 ? 0.292 7.511 -23.960 1.00 30.83 252 PHE A CA 1
ATOM 2035 C C . PHE A 1 252 ? -0.441 8.869 -23.853 1.00 30.83 252 PHE A C 1
ATOM 2037 O O . PHE A 1 252 ? -1.551 9.034 -24.349 1.00 30.83 252 PHE A O 1
ATOM 2044 N N . GLN A 1 253 ? 0.288 9.895 -23.393 1.00 24.77 253 GLN A N 1
ATOM 2045 C CA . GLN A 1 253 ? 0.319 11.193 -24.079 1.00 24.77 253 GLN A CA 1
ATOM 2046 C C . GLN A 1 253 ? 1.726 11.373 -24.664 1.00 24.77 253 GLN A C 1
ATOM 2048 O O . GLN A 1 253 ? 2.638 11.846 -23.992 1.00 24.77 253 GLN A O 1
ATOM 2053 N N . GLN A 1 254 ? 1.899 10.979 -25.925 1.00 23.97 254 GLN A N 1
ATOM 2054 C CA . GLN A 1 254 ? 2.921 11.579 -26.779 1.00 23.97 254 GLN A CA 1
ATOM 2055 C C . GLN A 1 254 ? 2.472 13.023 -27.008 1.00 23.97 254 GLN A C 1
ATOM 2057 O O . GLN A 1 254 ? 1.431 13.256 -27.619 1.00 23.97 254 GLN A O 1
ATOM 2062 N N . ARG A 1 255 ? 3.221 13.993 -26.488 1.00 24.81 255 ARG A N 1
ATOM 2063 C CA . ARG A 1 255 ? 3.310 15.287 -27.162 1.00 24.81 255 ARG A CA 1
ATOM 2064 C C . ARG A 1 255 ? 4.506 15.176 -28.096 1.00 24.81 255 ARG A C 1
ATOM 2066 O O . ARG A 1 255 ? 5.625 15.010 -27.617 1.00 24.81 255 ARG A O 1
ATOM 2073 N N . ILE A 1 256 ? 4.209 15.149 -29.393 1.00 28.70 256 ILE A N 1
ATOM 2074 C CA . ILE A 1 256 ? 5.125 15.617 -30.437 1.00 28.70 256 ILE A CA 1
ATOM 2075 C C . ILE A 1 256 ? 5.386 17.102 -30.167 1.00 28.70 256 ILE A C 1
ATOM 2077 O O . ILE A 1 256 ? 4.418 17.781 -29.741 1.00 28.70 256 ILE A O 1
#

Nearest PDB structures (foldseek):
  5irl-assembly1_A  TM=5.713E-01  e=1.219E-02  Oryctolagus cuniculus
  4peq-assembly1_B  TM=5.606E-01  e=1.026E-02  Bos taurus
  5irm-assembly1_A  TM=6.154E-01  e=3.242E-02  Oryctolagus cuniculus
  5irm-assembly1_C  TM=5.708E-01  e=6.467E-02  Oryctolagus cuniculus
  1io0-assembly1_A  TM=5.482E-01  e=1.085E-01  Gallus gallus

Organism: Parascaris equorum (NCBI:txid6256)

pLDDT: mean 72.39, std 21.9, range [23.97, 97.88]

Sequence (256 aa):
MFSKWRDIYSIDIRFEDYGYGDILQQARCSFQIVAVGKNAKTSYRIRLTDRNGNAYRLRTNLEKYSNKALKLMLASPSKRLLASLFSLPDLDAILVLDSTPQSSSQCKAELSRSLAECIKGPIKNLQLAADVCRYVLTGIYIPWRVMDCLCEKLRCSLKRFAIGCTYGKETRRDRYVKALSKLEKLEDLDIPPHIFHLSDSIDIDPNVGRLLNRLPLTSLGFRHYNSAVLFQYIEFRMPHHIRLLRSVFSSFQQRI

Solvent-accessible surface area (backbone atoms only — not comparable to full-atom values): 14165 Å² total; per-residue (Å²): 132,68,76,90,57,60,52,34,26,36,40,40,37,37,34,44,73,68,69,98,77,78,76,90,70,75,74,91,65,72,37,72,54,38,51,65,59,100,82,64,74,65,44,67,43,41,37,38,28,34,81,87,68,52,73,48,70,54,65,86,52,82,83,78,54,90,45,68,66,60,44,53,43,72,70,39,66,50,56,60,41,50,32,55,61,37,42,32,63,53,22,32,31,44,37,38,33,32,35,50,78,75,89,54,101,80,49,72,23,35,55,49,54,74,51,56,67,28,52,57,24,63,33,29,33,44,32,34,21,33,34,98,35,90,96,48,62,53,16,46,30,65,51,54,72,36,44,33,52,43,23,63,74,31,16,87,37,26,29,34,44,34,40,37,20,60,68,72,59,54,96,44,27,70,54,44,50,57,19,58,59,51,37,64,48,34,29,30,40,31,45,28,42,41,73,45,62,67,73,97,42,60,74,65,59,66,67,57,52,53,43,60,70,70,37,65,35,36,30,44,25,40,46,56,80,58,65,68,44,49,52,51,20,59,76,76,61,52,63,85,67,49,78,42,81,46,74,52,74,68,78,79,83,81,78,130

Mean predicted aligned error: 11.2 Å